Protein AF-A0A2N9GI55-F1 (afdb_monomer_lite)

Structure (mmCIF, N/CA/C/O backbone):
data_AF-A0A2N9GI55-F1
#
_entry.id   AF-A0A2N9GI55-F1
#
loop_
_atom_site.group_PDB
_atom_site.id
_atom_site.type_symbol
_atom_site.label_atom_id
_atom_site.label_alt_id
_atom_site.label_comp_id
_atom_site.label_asym_id
_atom_site.label_entity_id
_atom_site.label_seq_id
_atom_site.pdbx_PDB_ins_code
_atom_site.Cartn_x
_atom_site.Cartn_y
_atom_site.Cartn_z
_atom_site.occupancy
_atom_site.B_iso_or_equiv
_atom_site.auth_seq_id
_atom_site.auth_comp_id
_atom_site.auth_asym_id
_atom_site.auth_atom_id
_atom_site.pdbx_PDB_model_num
ATOM 1 N N . MET A 1 1 ? -55.995 -28.898 98.100 1.00 56.28 1 MET A N 1
ATOM 2 C CA . MET A 1 1 ? -55.751 -29.421 96.733 1.00 56.28 1 MET A CA 1
ATOM 3 C C . MET A 1 1 ? -55.946 -28.367 95.634 1.00 56.28 1 MET A C 1
ATOM 5 O O . MET A 1 1 ? -55.072 -28.268 94.787 1.00 56.28 1 MET A O 1
ATOM 9 N N . LYS A 1 2 ? -57.001 -27.528 95.666 1.00 60.97 2 LYS A N 1
ATOM 10 C CA . LYS A 1 2 ? -57.269 -26.485 94.641 1.00 60.97 2 LYS A CA 1
ATOM 11 C C . LYS A 1 2 ? -56.171 -25.412 94.471 1.00 60.97 2 LYS A C 1
ATOM 13 O O . LYS A 1 2 ? -55.741 -25.177 93.353 1.00 60.97 2 LYS A O 1
ATOM 18 N N . ILE A 1 3 ? -55.635 -24.863 95.565 1.00 59.53 3 ILE A N 1
ATOM 19 C CA . ILE A 1 3 ? -54.612 -23.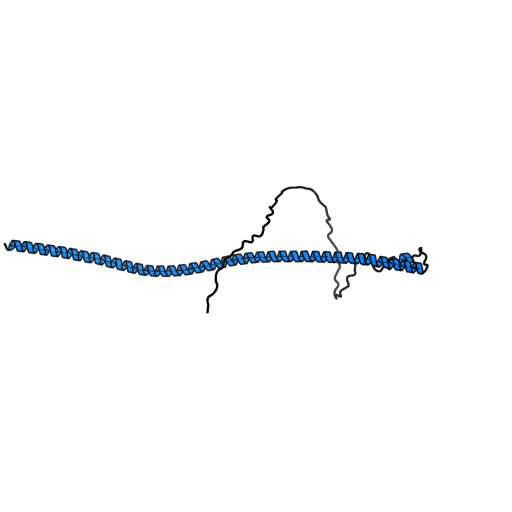787 95.545 1.00 59.53 3 ILE A CA 1
ATOM 20 C C . ILE A 1 3 ? -53.309 -24.204 94.820 1.00 59.53 3 ILE A C 1
ATOM 22 O O . ILE A 1 3 ? -52.613 -23.383 94.232 1.00 59.53 3 ILE A O 1
ATOM 26 N N . TRP A 1 4 ? -52.968 -25.498 94.838 1.00 61.12 4 TRP A N 1
ATOM 27 C CA . TRP A 1 4 ? -51.750 -26.029 94.205 1.00 61.12 4 TRP A CA 1
ATOM 28 C C . TRP A 1 4 ? -51.907 -26.214 92.685 1.00 61.12 4 TRP A C 1
ATOM 30 O O . TRP A 1 4 ? -50.948 -26.068 91.932 1.00 61.12 4 TRP A O 1
ATOM 40 N N . GLN A 1 5 ? -53.127 -26.513 92.230 1.00 68.94 5 GLN A N 1
ATOM 41 C CA . GLN A 1 5 ? -53.489 -26.577 90.810 1.00 68.94 5 GLN A CA 1
ATOM 42 C C . GLN A 1 5 ? -53.521 -25.180 90.174 1.00 68.94 5 GLN A C 1
ATOM 44 O O . GLN A 1 5 ? -53.032 -25.002 89.063 1.00 68.94 5 GLN A O 1
ATOM 49 N N . GLU A 1 6 ? -54.020 -24.188 90.908 1.00 65.50 6 GLU A N 1
ATOM 50 C CA . GLU A 1 6 ? -54.108 -22.791 90.471 1.00 65.50 6 GLU A CA 1
ATOM 51 C C . GLU A 1 6 ? -52.717 -22.164 90.271 1.00 65.50 6 GLU A C 1
ATOM 53 O O . GLU A 1 6 ? -52.414 -21.695 89.176 1.00 65.50 6 GLU A O 1
ATOM 58 N N . LYS A 1 7 ? -51.802 -22.323 91.243 1.00 69.19 7 LYS A N 1
ATOM 59 C CA . LYS A 1 7 ? -50.394 -21.892 91.102 1.00 69.19 7 LYS A CA 1
ATOM 60 C C . LYS A 1 7 ? -49.670 -22.534 89.913 1.00 69.19 7 LYS A C 1
ATOM 62 O O . LYS A 1 7 ? -48.828 -21.903 89.280 1.00 69.19 7 LYS A O 1
ATOM 67 N N . ARG A 1 8 ? -49.977 -23.798 89.596 1.00 75.38 8 ARG A N 1
ATOM 68 C CA . ARG A 1 8 ? -49.395 -24.502 88.440 1.00 75.38 8 ARG A CA 1
ATOM 69 C C . ARG A 1 8 ? -49.963 -23.989 87.110 1.00 75.38 8 ARG A C 1
ATOM 71 O O . ARG A 1 8 ? -49.228 -23.928 86.128 1.00 75.38 8 ARG A O 1
ATOM 78 N N . SER A 1 9 ? -51.241 -23.613 87.088 1.00 80.88 9 SER A N 1
ATOM 79 C CA . SER A 1 9 ? -51.905 -22.986 85.939 1.00 80.88 9 SER A CA 1
ATOM 80 C C . SER A 1 9 ? -51.353 -21.587 85.654 1.00 80.88 9 SER A C 1
ATOM 82 O O . SER A 1 9 ? -51.008 -21.289 84.513 1.00 80.88 9 SER A O 1
ATOM 84 N N . GLU A 1 10 ? -51.201 -20.746 86.680 1.00 86.19 10 GLU A N 1
ATOM 85 C CA . GLU A 1 10 ? -50.630 -19.397 86.547 1.00 86.19 10 GLU A CA 1
ATOM 86 C C . GLU A 1 10 ? -49.220 -19.431 85.948 1.00 86.19 10 GLU A C 1
ATOM 88 O O . GLU A 1 10 ? -48.939 -18.733 84.974 1.00 86.19 10 GLU A O 1
ATOM 93 N N . HIS A 1 11 ? -48.359 -20.316 86.454 1.00 88.12 11 HIS A N 1
ATOM 94 C CA . HIS A 1 11 ? -46.980 -20.428 85.978 1.00 88.12 11 HIS A CA 1
ATOM 95 C C . HIS A 1 11 ? -46.883 -20.882 84.510 1.00 88.12 11 HIS A C 1
ATOM 97 O O . HIS A 1 11 ? -46.036 -20.412 83.750 1.00 88.12 11 HIS A O 1
ATOM 103 N N . MET A 1 12 ? -47.782 -21.770 84.079 1.00 89.81 12 MET A N 1
ATOM 104 C CA . MET A 1 12 ? -47.871 -22.206 82.683 1.00 89.81 12 MET A CA 1
ATOM 105 C C . MET A 1 12 ? -48.311 -21.062 81.760 1.00 89.81 12 MET A C 1
ATOM 107 O O . MET A 1 12 ? -47.744 -20.891 80.683 1.00 89.81 12 MET A O 1
ATOM 111 N N . VAL A 1 13 ? -49.277 -20.247 82.195 1.00 90.88 13 VAL A N 1
ATOM 112 C CA . VAL A 1 13 ? -49.728 -19.064 81.448 1.00 90.88 13 VAL A CA 1
ATOM 113 C C . VAL A 1 13 ? -48.613 -18.021 81.334 1.00 90.88 13 VAL A C 1
ATOM 115 O O . VAL A 1 13 ? -48.434 -17.426 80.272 1.00 90.88 13 VAL A O 1
ATOM 118 N N . GLU A 1 14 ? -47.834 -17.798 82.393 1.00 93.12 14 GLU A N 1
ATOM 119 C CA . GLU A 1 14 ? -46.683 -16.887 82.362 1.00 93.12 14 GLU A CA 1
ATOM 120 C C . GLU A 1 14 ? -45.574 -17.345 81.409 1.00 93.12 14 GLU A C 1
ATOM 122 O O . GLU A 1 14 ? -44.995 -16.511 80.707 1.00 93.12 14 GLU A O 1
ATOM 127 N N . ASN A 1 15 ? -45.285 -18.649 81.354 1.00 92.81 15 ASN A N 1
ATOM 128 C CA . ASN A 1 15 ? -44.332 -19.197 80.387 1.00 92.81 15 ASN A CA 1
ATOM 129 C C . ASN A 1 15 ? -44.836 -19.014 78.955 1.00 92.81 15 ASN A C 1
ATOM 131 O O . ASN A 1 15 ? -44.100 -18.495 78.122 1.00 92.81 15 ASN A O 1
ATOM 135 N N . LEU A 1 16 ? -46.114 -19.311 78.694 1.00 94.88 16 LEU A N 1
ATOM 136 C CA . LEU A 1 16 ? -46.710 -19.111 77.371 1.00 94.88 16 LEU A CA 1
ATOM 137 C C . LEU A 1 16 ? -46.621 -17.646 76.916 1.00 94.88 16 LEU A C 1
ATOM 139 O O . LEU A 1 16 ? -46.316 -17.363 75.760 1.00 94.88 16 LEU A O 1
ATOM 143 N N . LYS A 1 17 ? -46.860 -16.700 77.836 1.00 95.88 17 LYS A N 1
ATOM 144 C CA . LYS A 1 17 ? -46.708 -15.262 77.569 1.00 95.88 17 LYS A CA 1
ATOM 145 C C . LYS A 1 17 ? -45.263 -14.907 77.220 1.00 95.88 17 LYS A C 1
ATOM 147 O O . LYS A 1 17 ? -45.045 -14.190 76.246 1.00 95.88 17 LYS A O 1
ATOM 152 N N . ARG A 1 18 ? -44.284 -15.399 77.989 1.00 95.88 18 ARG A N 1
ATOM 153 C CA . ARG A 1 18 ? -42.855 -15.165 77.717 1.00 95.88 18 ARG A CA 1
ATOM 154 C C . ARG A 1 18 ? -42.434 -15.726 76.363 1.00 95.88 18 ARG A C 1
ATOM 156 O O . ARG A 1 18 ? -41.832 -14.996 75.580 1.00 95.88 18 ARG A O 1
ATOM 163 N N . ASP A 1 19 ? -42.810 -16.963 76.064 1.00 96.44 19 ASP A N 1
ATOM 164 C CA . ASP A 1 19 ? -42.485 -17.608 74.792 1.00 96.44 19 ASP A CA 1
ATOM 165 C C . ASP A 1 19 ? -43.138 -16.870 73.621 1.00 96.44 19 ASP A C 1
ATOM 167 O O . ASP A 1 19 ? -42.480 -16.580 72.623 1.00 96.44 19 ASP A O 1
ATOM 171 N N . SER A 1 20 ? -44.401 -16.459 73.770 1.00 96.00 20 SER A N 1
ATOM 172 C CA . SER A 1 20 ? -45.087 -15.651 72.761 1.00 96.00 20 SER A CA 1
ATOM 173 C C . SER A 1 20 ? -44.380 -14.316 72.514 1.00 96.00 20 SER A C 1
ATOM 175 O O . SER A 1 20 ? -44.267 -13.902 71.361 1.00 96.00 20 SER A O 1
ATOM 177 N N . ILE A 1 21 ? -43.887 -13.640 73.559 1.00 97.31 21 ILE A N 1
ATOM 178 C CA . ILE A 1 21 ? -43.126 -12.389 73.414 1.00 97.31 21 ILE A CA 1
ATOM 179 C C . ILE A 1 21 ? -41.819 -12.641 72.653 1.00 97.31 21 ILE A C 1
ATOM 181 O O . ILE A 1 21 ? -41.502 -11.890 71.731 1.00 97.31 21 ILE A O 1
ATOM 185 N N . LEU A 1 22 ? -41.081 -13.700 72.999 1.00 96.88 22 LEU A N 1
ATOM 186 C CA . LEU A 1 22 ? -39.821 -14.050 72.334 1.00 96.88 22 LEU A CA 1
ATOM 187 C C . LEU A 1 22 ? -40.029 -14.393 70.855 1.00 96.88 22 LEU A C 1
ATOM 189 O O . LEU A 1 22 ? -39.265 -13.930 70.007 1.00 96.88 22 LEU A O 1
ATOM 193 N N . VAL A 1 23 ? -41.083 -15.147 70.529 1.00 98.12 23 VAL A N 1
ATOM 194 C CA . VAL A 1 23 ? -41.445 -15.470 69.141 1.00 98.12 23 VAL A CA 1
ATOM 195 C C . VAL A 1 23 ? -41.763 -14.197 68.359 1.00 98.12 23 VAL A C 1
ATOM 197 O O . VAL A 1 23 ? -41.211 -13.989 67.280 1.00 98.12 23 VAL A O 1
ATOM 200 N N . VAL A 1 24 ? -42.590 -13.306 68.914 1.00 97.88 24 VAL A N 1
ATOM 201 C CA . VAL A 1 24 ? -42.946 -12.035 68.264 1.00 97.88 24 VAL A CA 1
ATOM 202 C C . VAL A 1 24 ? -41.708 -11.159 68.042 1.00 97.88 24 VAL A C 1
ATOM 204 O O . VAL A 1 24 ? -41.508 -10.651 66.940 1.00 97.88 24 VAL A O 1
ATOM 207 N N . GLN A 1 25 ? -40.825 -11.031 69.038 1.00 97.75 25 GLN A N 1
ATOM 208 C CA . GLN A 1 25 ? -39.556 -10.306 68.889 1.00 97.75 25 GLN A CA 1
ATOM 209 C C . GLN A 1 25 ? -38.663 -10.914 67.801 1.00 97.75 25 GLN A C 1
ATOM 211 O O . GLN A 1 25 ? -38.074 -10.181 67.003 1.00 97.75 25 GLN A O 1
ATOM 216 N N . GLY A 1 26 ? -38.581 -12.246 67.744 1.00 97.94 26 GLY A N 1
ATOM 217 C CA . GLY A 1 26 ? -37.857 -12.969 66.701 1.00 97.94 26 GLY A CA 1
ATOM 218 C C . GLY A 1 26 ? -38.393 -12.660 65.303 1.00 97.94 26 GLY A C 1
ATOM 219 O O . GLY A 1 26 ? -37.607 -12.353 64.406 1.00 97.94 26 GLY A O 1
ATOM 220 N N . ILE A 1 27 ? -39.719 -12.655 65.137 1.00 97.94 27 ILE A N 1
ATOM 221 C CA . ILE A 1 27 ? -40.390 -12.323 63.872 1.00 97.94 27 ILE A CA 1
ATOM 222 C C . ILE A 1 27 ? -40.082 -10.883 63.454 1.00 97.94 27 ILE A C 1
ATOM 224 O O . ILE A 1 27 ? -39.660 -10.666 62.321 1.00 97.94 27 ILE A O 1
ATOM 228 N N . PHE A 1 28 ? -40.214 -9.901 64.353 1.00 98.19 28 PHE A N 1
ATOM 229 C CA . PHE A 1 28 ? -39.900 -8.503 64.029 1.00 98.19 28 PHE A CA 1
ATOM 230 C C . PHE A 1 28 ? -38.431 -8.310 63.645 1.00 98.19 28 PHE A C 1
ATOM 232 O O . PHE A 1 28 ? -38.130 -7.602 62.683 1.00 98.19 28 PHE A O 1
ATOM 239 N N . LYS A 1 29 ? -37.511 -8.973 64.354 1.00 98.19 29 LYS A N 1
ATOM 240 C CA . LYS A 1 29 ? -36.080 -8.936 64.034 1.00 98.19 29 LYS A CA 1
ATOM 241 C C . LYS A 1 29 ? -35.770 -9.585 62.683 1.00 98.19 29 LYS A C 1
ATOM 243 O O . LYS A 1 29 ? -34.898 -9.107 61.964 1.00 98.19 29 LYS A O 1
ATOM 248 N N . ALA A 1 30 ? -36.441 -10.681 62.337 1.00 98.31 30 ALA A N 1
ATOM 249 C CA . ALA A 1 30 ? -36.293 -11.309 61.027 1.00 98.31 30 ALA A CA 1
ATOM 250 C C . ALA A 1 30 ? -36.885 -10.427 59.916 1.00 98.31 30 ALA A C 1
ATOM 252 O O . ALA A 1 30 ? -36.244 -10.237 58.885 1.00 98.31 30 ALA A O 1
ATOM 253 N N . GLY A 1 31 ? -38.055 -9.831 60.156 1.00 98.44 31 GLY A N 1
ATOM 254 C CA . GLY A 1 31 ? -38.728 -8.935 59.218 1.00 98.44 31 GLY A CA 1
ATOM 255 C C . GLY A 1 31 ? -37.921 -7.676 58.904 1.00 98.44 31 GLY A C 1
ATOM 256 O O . GLY A 1 31 ? -37.786 -7.319 57.738 1.00 98.44 31 GLY A O 1
ATOM 257 N N . SER A 1 32 ? -37.307 -7.038 59.906 1.00 97.94 32 SER A N 1
ATOM 258 C CA . SER A 1 32 ? -36.456 -5.863 59.666 1.00 97.94 32 SER A CA 1
ATOM 259 C C . SER A 1 32 ? -35.211 -6.198 58.842 1.00 97.94 32 SER A C 1
ATOM 261 O O . SER A 1 32 ? -34.837 -5.437 57.953 1.00 97.94 32 SER A O 1
ATOM 263 N N . ARG A 1 33 ? -34.598 -7.366 59.081 1.00 98.44 33 ARG A N 1
ATOM 264 C CA . ARG A 1 33 ? -33.487 -7.864 58.256 1.00 98.44 33 ARG A CA 1
ATOM 265 C C . ARG A 1 33 ? -33.927 -8.139 56.820 1.00 98.44 33 ARG A C 1
ATOM 267 O O . ARG A 1 33 ? -33.186 -7.792 55.909 1.00 98.44 33 ARG A O 1
ATOM 274 N N . LEU A 1 34 ? -35.107 -8.731 56.626 1.00 98.62 34 LEU A N 1
ATOM 275 C CA . LEU A 1 34 ? -35.659 -9.005 55.298 1.00 98.62 34 LEU A CA 1
ATOM 276 C C . LEU A 1 34 ? -35.878 -7.708 54.505 1.00 98.62 34 LEU A C 1
ATOM 278 O O . LEU A 1 34 ? -35.438 -7.615 53.360 1.00 98.62 34 LEU A O 1
ATOM 282 N N . LEU A 1 35 ? -36.471 -6.690 55.133 1.00 98.38 35 LEU A N 1
ATOM 283 C CA . LEU A 1 35 ? -36.707 -5.393 54.497 1.00 98.38 35 LEU A CA 1
ATOM 284 C C . LEU A 1 35 ? -35.396 -4.715 54.066 1.00 98.38 35 LEU A C 1
ATOM 286 O O . LEU A 1 35 ? -35.306 -4.160 52.973 1.00 98.38 35 LEU A O 1
ATOM 290 N N . GLU A 1 36 ? -34.351 -4.797 54.893 1.00 98.44 36 GLU A N 1
ATOM 291 C CA . GLU A 1 36 ? -33.042 -4.248 54.529 1.00 98.44 36 GLU A CA 1
ATOM 292 C C . GLU A 1 36 ? -32.398 -5.024 53.371 1.00 98.44 36 GLU A C 1
ATOM 294 O O . GLU A 1 36 ? -31.834 -4.418 52.460 1.00 98.44 36 GLU A O 1
ATOM 299 N N . THR A 1 37 ? -32.523 -6.357 53.344 1.00 98.44 37 THR A N 1
ATOM 300 C CA . THR A 1 37 ? -32.034 -7.151 52.204 1.00 98.44 37 THR A CA 1
ATOM 301 C C . THR A 1 37 ? -32.787 -6.847 50.913 1.00 98.44 37 THR A C 1
ATOM 303 O O . THR A 1 37 ? -32.164 -6.785 49.856 1.00 98.44 37 THR A O 1
ATOM 306 N N . GLU A 1 38 ? -34.094 -6.594 50.985 1.00 98.38 38 GLU A N 1
ATOM 307 C CA . GLU A 1 38 ? -34.902 -6.176 49.837 1.00 98.38 38 GLU A CA 1
ATOM 308 C C . GLU A 1 38 ? -34.457 -4.802 49.317 1.00 98.38 38 GLU A C 1
ATOM 310 O O . GLU A 1 38 ? -34.255 -4.620 48.114 1.00 98.38 38 GLU A O 1
ATOM 315 N N . ARG A 1 39 ? -34.211 -3.846 50.222 1.00 98.56 39 ARG A N 1
ATOM 316 C CA . ARG A 1 39 ? -33.682 -2.521 49.868 1.00 98.56 39 ARG A CA 1
ATOM 317 C C . ARG A 1 39 ? -32.337 -2.625 49.144 1.00 98.56 39 ARG A C 1
ATOM 319 O O . ARG A 1 39 ? -32.145 -1.978 48.114 1.00 98.56 39 ARG A O 1
ATOM 326 N N . LEU A 1 40 ? -31.416 -3.437 49.668 1.00 98.62 40 LEU A N 1
ATOM 327 C CA . LEU A 1 40 ? -30.102 -3.666 49.061 1.00 98.62 40 LEU A CA 1
ATOM 328 C C . LEU A 1 40 ? -30.208 -4.378 47.706 1.00 98.62 40 LEU A C 1
ATOM 330 O O . LEU A 1 40 ? -29.496 -4.007 46.774 1.00 98.62 40 LEU A O 1
ATOM 334 N N . LEU A 1 41 ? -31.115 -5.350 47.568 1.00 98.62 41 LEU A N 1
ATOM 335 C CA . LEU A 1 41 ? -31.360 -6.042 46.301 1.00 98.62 41 LEU A CA 1
ATOM 336 C C . LEU A 1 41 ? -31.850 -5.069 45.224 1.00 98.62 41 LEU A C 1
ATOM 338 O O . LEU A 1 41 ? -31.299 -5.043 44.126 1.00 98.62 41 LEU A O 1
ATOM 342 N N . ASN A 1 42 ? -32.822 -4.218 45.556 1.00 98.50 42 ASN A N 1
ATOM 343 C CA . ASN A 1 42 ? -33.323 -3.194 44.639 1.00 98.50 42 ASN A CA 1
ATOM 344 C C . ASN A 1 42 ? -32.224 -2.207 44.227 1.00 98.50 42 ASN A C 1
ATOM 346 O O . ASN A 1 42 ? -32.110 -1.857 43.053 1.00 98.50 42 ASN A O 1
ATOM 350 N N . GLN A 1 43 ? -31.366 -1.801 45.167 1.00 98.62 43 GLN A N 1
ATOM 351 C CA . GLN A 1 43 ? -30.206 -0.964 44.857 1.00 98.62 43 GLN A CA 1
ATOM 352 C C . GLN A 1 43 ? -29.223 -1.677 43.911 1.00 98.62 43 GLN A C 1
ATOM 354 O O . GLN A 1 43 ? -28.729 -1.065 42.966 1.00 98.62 43 GLN A O 1
ATOM 359 N N . SER A 1 44 ? -28.974 -2.971 44.127 1.00 98.50 44 SER A N 1
ATOM 360 C CA . SER A 1 44 ? -28.104 -3.777 43.265 1.00 98.50 44 SER A CA 1
ATOM 361 C C . SER A 1 44 ? -28.672 -3.965 41.858 1.00 98.50 44 SER A C 1
ATOM 363 O O . SER A 1 44 ? -27.892 -4.021 40.911 1.00 98.50 44 SER A O 1
ATOM 365 N N . LEU A 1 45 ? -29.995 -4.067 41.701 1.00 98.56 45 LEU A N 1
ATOM 366 C CA . LEU A 1 45 ? -30.639 -4.160 40.387 1.00 98.56 45 LEU A CA 1
ATOM 367 C C . LEU A 1 45 ? -30.423 -2.879 39.575 1.00 98.56 45 LEU A C 1
ATOM 369 O O . LEU A 1 45 ? -29.993 -2.948 38.426 1.00 98.56 45 LEU A O 1
ATOM 373 N N . ILE A 1 46 ? -30.623 -1.717 40.204 1.00 98.31 46 ILE A N 1
ATOM 374 C CA . ILE A 1 46 ? -30.380 -0.410 39.574 1.00 98.31 46 ILE A CA 1
ATOM 375 C C . ILE A 1 46 ? -28.912 -0.273 39.153 1.00 98.31 46 ILE A C 1
ATOM 377 O O . ILE A 1 46 ? -28.614 0.212 38.061 1.00 98.31 46 ILE A O 1
ATOM 381 N N . GLU A 1 47 ? -27.982 -0.696 40.009 1.00 98.50 47 GLU A N 1
ATOM 382 C CA . GLU A 1 47 ? -26.556 -0.633 39.689 1.00 98.50 47 GLU A CA 1
ATOM 383 C C . GLU A 1 47 ? -26.178 -1.601 38.556 1.00 98.50 47 GLU A C 1
ATOM 385 O O . GLU A 1 47 ? -25.374 -1.253 37.695 1.00 98.50 47 GLU A O 1
ATOM 390 N N . ASN A 1 48 ? -26.802 -2.781 38.486 1.00 98.56 48 ASN A N 1
ATOM 391 C CA . ASN A 1 48 ? -26.603 -3.725 37.385 1.00 98.56 48 ASN A CA 1
ATOM 392 C C . ASN A 1 48 ? -27.054 -3.134 36.039 1.00 98.56 48 ASN A C 1
ATOM 394 O O . ASN A 1 48 ? -26.316 -3.204 35.056 1.00 98.56 48 ASN A O 1
ATOM 398 N N . ASP A 1 49 ? -28.214 -2.471 36.006 1.00 98.50 49 ASP A N 1
ATOM 399 C CA . ASP A 1 49 ? -28.691 -1.793 34.799 1.00 98.50 49 ASP A CA 1
ATOM 400 C C . ASP A 1 49 ? -27.699 -0.718 34.325 1.00 98.50 49 ASP A C 1
ATOM 402 O O . ASP A 1 49 ? -27.372 -0.656 33.137 1.00 98.50 49 ASP A O 1
ATOM 406 N N . ARG A 1 50 ? -27.143 0.070 35.257 1.00 98.56 50 ARG A N 1
ATOM 407 C CA . ARG A 1 50 ? -26.099 1.065 34.955 1.00 98.56 50 ARG A CA 1
ATOM 408 C C . ARG A 1 50 ? -24.820 0.428 34.423 1.00 98.56 50 ARG A C 1
ATOM 410 O O . ARG A 1 50 ? -24.242 0.937 33.463 1.00 98.56 50 ARG A O 1
ATOM 417 N N . LEU A 1 51 ? -24.376 -0.675 35.024 1.00 98.69 51 LEU A N 1
ATOM 418 C CA . LEU A 1 51 ? -23.192 -1.408 34.573 1.00 98.69 51 LEU A CA 1
ATOM 419 C C . LEU A 1 51 ? -23.376 -1.946 33.155 1.00 98.69 51 LEU A C 1
ATOM 421 O O . LEU A 1 51 ? -22.468 -1.815 32.339 1.00 98.69 51 LEU A O 1
ATOM 425 N N . ARG A 1 52 ? -24.561 -2.468 32.828 1.00 98.62 52 ARG A N 1
ATOM 426 C CA . ARG A 1 52 ? -24.885 -2.938 31.476 1.00 98.62 52 ARG A CA 1
ATOM 427 C C . ARG A 1 52 ? -24.828 -1.812 30.442 1.00 98.62 52 ARG A C 1
ATOM 429 O O . ARG A 1 52 ? -24.369 -2.023 29.319 1.00 98.62 52 ARG A O 1
ATOM 436 N N . ASP A 1 53 ? -25.279 -0.612 30.792 1.00 98.62 53 ASP A N 1
ATOM 437 C CA . ASP A 1 53 ? -25.202 0.540 29.886 1.00 98.62 53 ASP A CA 1
ATOM 438 C C . ASP A 1 53 ? -23.762 1.050 29.727 1.00 98.62 53 ASP A C 1
ATOM 440 O O . ASP A 1 53 ? -23.335 1.382 28.614 1.00 98.62 53 ASP A O 1
ATOM 444 N N . LEU A 1 54 ? -22.975 1.037 30.808 1.00 98.69 54 LEU A N 1
ATOM 445 C CA . LEU A 1 54 ? -21.541 1.327 30.759 1.00 98.69 54 LEU A CA 1
ATOM 446 C C . LEU A 1 54 ? -20.778 0.310 29.906 1.00 98.69 54 LEU A C 1
ATOM 448 O O . LEU A 1 54 ? -19.930 0.712 29.114 1.00 98.69 54 LEU A O 1
ATOM 452 N N . GLU A 1 55 ? -21.096 -0.978 30.015 1.00 98.69 55 GLU A N 1
ATOM 453 C CA . GLU A 1 55 ? -20.498 -2.046 29.211 1.00 98.69 55 GLU A CA 1
ATOM 454 C C . GLU A 1 55 ? -20.757 -1.828 27.714 1.00 98.69 55 GLU A C 1
ATOM 456 O O . GLU A 1 55 ? -19.820 -1.832 26.910 1.00 98.69 55 GLU A O 1
ATOM 461 N N . LYS A 1 56 ? -22.008 -1.542 27.329 1.00 98.75 56 LYS A N 1
ATOM 462 C CA . LYS A 1 56 ? -22.361 -1.210 25.936 1.00 98.75 56 LYS A CA 1
ATOM 463 C C . LYS A 1 56 ? -21.594 0.017 25.437 1.00 98.75 56 LYS A C 1
ATOM 465 O O . LYS A 1 56 ? -21.040 0.007 24.335 1.00 98.75 56 LYS A O 1
ATOM 470 N N . SER A 1 57 ? -21.526 1.070 26.251 1.00 98.50 57 SER A N 1
ATOM 471 C CA . SER A 1 57 ? -20.777 2.289 25.926 1.00 98.50 57 SER A CA 1
ATOM 472 C C . SER A 1 57 ? -19.275 2.014 25.768 1.00 98.50 57 SER A C 1
ATOM 474 O O . SER A 1 57 ? -18.656 2.447 24.796 1.00 98.50 57 SER A O 1
ATOM 476 N N . ALA A 1 58 ? -18.678 1.225 26.661 1.00 98.69 58 ALA A N 1
ATOM 477 C CA . ALA A 1 58 ? -17.277 0.832 26.571 1.00 98.69 58 ALA A CA 1
ATOM 478 C C . ALA A 1 58 ? -16.999 0.001 25.309 1.00 98.69 58 ALA A C 1
ATOM 480 O O . ALA A 1 58 ? -16.037 0.285 24.596 1.00 98.69 58 ALA A O 1
ATOM 481 N N . SER A 1 59 ? -17.871 -0.958 24.986 1.00 98.69 59 SER A N 1
ATOM 482 C CA . SER A 1 59 ? -17.744 -1.807 23.797 1.00 98.69 59 SER A CA 1
ATOM 483 C C . SER A 1 59 ? -17.745 -0.986 22.500 1.00 98.69 59 SER A C 1
ATOM 485 O O . SER A 1 59 ? -16.830 -1.104 21.681 1.00 98.69 59 SER A O 1
ATOM 487 N N . THR A 1 60 ? -18.693 -0.051 22.352 1.00 98.62 60 THR A N 1
ATOM 488 C CA . THR A 1 60 ? -18.736 0.843 21.177 1.00 98.62 60 THR A CA 1
ATOM 489 C C . THR A 1 60 ? -17.494 1.732 21.074 1.00 98.62 60 THR A C 1
ATOM 491 O O . THR A 1 60 ? -16.939 1.903 19.985 1.00 98.62 60 THR A O 1
ATOM 494 N N . ARG A 1 61 ? -16.993 2.255 22.202 1.00 98.50 61 ARG A N 1
ATOM 495 C CA . ARG A 1 61 ? -15.755 3.048 22.236 1.00 98.50 61 ARG A CA 1
ATOM 496 C C . ARG A 1 61 ? -14.533 2.229 21.832 1.00 98.50 61 ARG A C 1
ATOM 498 O O . ARG A 1 61 ? -13.738 2.728 21.042 1.00 98.50 61 ARG A O 1
ATOM 505 N N . ILE A 1 62 ? -14.397 0.996 22.324 1.00 98.62 62 ILE A N 1
ATOM 506 C CA . ILE A 1 62 ? -13.296 0.087 21.965 1.00 98.62 62 ILE A CA 1
ATOM 507 C C . ILE A 1 62 ? -13.324 -0.226 20.466 1.00 98.62 62 ILE A C 1
ATOM 509 O O . ILE A 1 62 ? -12.289 -0.196 19.800 1.00 98.62 62 ILE A O 1
ATOM 513 N N . GLN A 1 63 ? -14.504 -0.484 19.901 1.00 98.56 63 GLN A N 1
ATOM 514 C CA . GLN A 1 63 ? -14.628 -0.725 18.466 1.00 98.56 63 GLN A CA 1
ATOM 515 C C . GLN A 1 63 ? -14.228 0.511 17.646 1.00 98.56 63 GLN A C 1
ATOM 517 O O . GLN A 1 63 ? -13.505 0.387 16.655 1.00 98.56 63 GLN A O 1
ATOM 522 N N . ALA A 1 64 ? -14.647 1.706 18.074 1.00 98.38 64 ALA A N 1
ATOM 523 C CA . ALA A 1 64 ? -14.319 2.957 17.397 1.00 98.38 64 ALA A CA 1
ATOM 524 C C . ALA A 1 64 ? -12.826 3.314 17.488 1.00 98.38 64 ALA A C 1
ATOM 526 O O . ALA A 1 64 ? -12.264 3.872 16.547 1.00 98.38 64 ALA A O 1
ATOM 527 N N . THR A 1 65 ? -12.157 3.016 18.604 1.00 98.38 65 THR A N 1
ATOM 528 C CA . THR A 1 65 ? -10.707 3.226 18.720 1.00 98.38 65 THR A CA 1
ATOM 529 C C . THR A 1 65 ? -9.934 2.202 17.901 1.00 98.38 65 THR A C 1
ATOM 531 O O . THR A 1 65 ? -8.989 2.584 17.214 1.00 98.38 65 THR A O 1
ATOM 534 N N . LYS A 1 66 ? -10.367 0.935 17.888 1.00 98.44 66 LYS A N 1
ATOM 535 C CA . LYS A 1 66 ? -9.760 -0.119 17.063 1.00 98.44 66 LYS A CA 1
ATOM 536 C C . LYS A 1 66 ? -9.831 0.212 15.572 1.00 98.44 66 LYS A C 1
ATOM 538 O O . LYS A 1 66 ? -8.834 0.068 14.869 1.00 98.44 66 LYS A O 1
ATOM 543 N N . SER A 1 67 ? -10.979 0.688 15.084 1.00 97.94 67 SER A N 1
ATOM 544 C CA . SER A 1 67 ? -11.116 1.089 13.678 1.00 97.94 67 SER A CA 1
ATOM 545 C C . SER A 1 67 ? -10.256 2.309 13.336 1.00 97.94 67 SER A C 1
ATOM 547 O O . SER A 1 67 ? -9.595 2.314 12.299 1.00 97.94 67 SER A O 1
ATOM 549 N N . LYS A 1 68 ? -10.190 3.310 14.224 1.00 98.38 68 LYS A N 1
ATOM 550 C CA . LYS A 1 68 ? -9.310 4.478 14.057 1.00 98.38 68 LYS A CA 1
ATOM 551 C C . LYS A 1 68 ? -7.832 4.100 14.032 1.00 98.38 68 LYS A C 1
ATOM 553 O O . LYS A 1 68 ? -7.118 4.599 13.171 1.00 98.38 68 LYS A O 1
ATOM 558 N N . HIS A 1 69 ? -7.389 3.217 14.929 1.00 98.19 69 HIS A N 1
ATOM 559 C CA . HIS A 1 69 ? -6.010 2.726 14.953 1.00 98.19 69 HIS A CA 1
ATOM 560 C C . HIS A 1 69 ? -5.655 2.043 13.634 1.00 98.19 69 HIS A C 1
ATOM 562 O O . HIS A 1 69 ? -4.711 2.454 12.971 1.00 98.19 69 HIS A O 1
ATOM 568 N N . LYS A 1 70 ? -6.480 1.079 13.200 1.00 98.50 70 LYS A N 1
ATOM 569 C CA . LYS A 1 70 ? -6.276 0.377 11.927 1.00 98.50 70 LYS A CA 1
ATOM 570 C C . LYS A 1 70 ? -6.260 1.340 10.734 1.00 98.50 70 LYS A C 1
ATOM 572 O O . LYS A 1 70 ? -5.469 1.179 9.816 1.00 98.50 70 LYS A O 1
ATOM 577 N N . SER A 1 71 ? -7.112 2.367 10.743 1.00 98.25 71 SER A N 1
ATOM 578 C CA . SER A 1 71 ? -7.105 3.392 9.694 1.00 98.25 71 SER A CA 1
ATOM 579 C C . SER A 1 71 ? -5.848 4.267 9.711 1.00 98.25 71 SER A C 1
ATOM 581 O O . SER A 1 71 ? -5.423 4.702 8.643 1.00 98.25 71 SER A O 1
ATOM 583 N N . ALA A 1 72 ? -5.299 4.585 10.884 1.00 98.31 72 ALA A N 1
ATOM 584 C CA . ALA A 1 72 ? -4.083 5.384 11.004 1.00 98.31 72 ALA A CA 1
ATOM 585 C C . ALA A 1 72 ? -2.847 4.591 10.555 1.00 98.31 72 ALA A C 1
ATOM 587 O O . ALA A 1 72 ? -2.022 5.1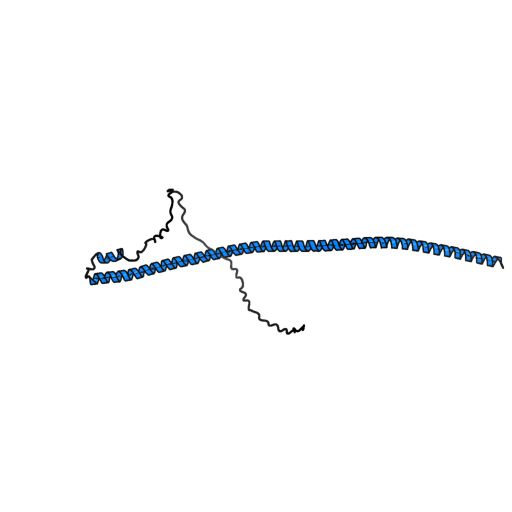28 9.824 1.00 98.31 72 ALA A O 1
ATOM 588 N N . GLU A 1 73 ? -2.781 3.315 10.931 1.00 98.50 73 GLU A N 1
ATOM 589 C CA . GLU A 1 73 ? -1.750 2.357 10.519 1.00 98.50 73 GLU A CA 1
ATOM 590 C C . GLU A 1 73 ? -1.715 2.198 8.993 1.00 98.50 73 GLU A C 1
ATOM 592 O O . GLU A 1 73 ? -0.708 2.516 8.366 1.00 98.50 73 GLU A O 1
ATOM 597 N N . LEU A 1 74 ? -2.863 1.903 8.368 1.00 98.50 74 LEU A N 1
ATOM 598 C CA . LEU A 1 74 ? -2.967 1.828 6.904 1.00 98.50 74 LEU A CA 1
ATOM 599 C C . LEU A 1 74 ? -2.578 3.143 6.212 1.00 98.50 74 LEU A C 1
ATOM 601 O O . LEU A 1 74 ? -2.006 3.136 5.127 1.00 98.50 74 LEU A O 1
ATOM 605 N N . ARG A 1 75 ? -2.888 4.297 6.815 1.00 98.62 75 ARG A N 1
ATOM 606 C CA . ARG A 1 75 ? -2.492 5.595 6.250 1.00 98.62 75 ARG A CA 1
ATOM 607 C C . ARG A 1 75 ? -0.974 5.789 6.288 1.00 98.62 75 ARG A C 1
ATOM 609 O O . ARG A 1 75 ? -0.439 6.382 5.352 1.00 98.62 75 ARG A O 1
ATOM 616 N N . ALA A 1 76 ? -0.306 5.326 7.342 1.00 98.50 76 ALA A N 1
ATOM 617 C CA . ALA A 1 76 ? 1.148 5.382 7.447 1.00 98.50 76 ALA A CA 1
ATOM 618 C C . ALA A 1 76 ? 1.805 4.487 6.384 1.00 98.50 76 ALA A C 1
ATOM 620 O O . ALA A 1 76 ? 2.618 4.986 5.608 1.00 98.50 76 ALA A O 1
ATOM 621 N N . GLU A 1 77 ? 1.355 3.234 6.257 1.00 98.56 77 GLU A N 1
ATOM 622 C CA . GLU A 1 77 ? 1.840 2.288 5.237 1.00 98.56 77 GLU A CA 1
ATOM 623 C C . GLU A 1 77 ? 1.644 2.822 3.809 1.00 98.56 77 GLU A C 1
ATOM 625 O O . GLU A 1 77 ? 2.556 2.773 2.986 1.00 98.56 77 GLU A O 1
ATOM 630 N N . ILE A 1 78 ? 0.478 3.408 3.506 1.00 98.56 78 ILE A N 1
ATOM 631 C CA . ILE A 1 78 ? 0.218 4.029 2.195 1.00 98.56 78 ILE A CA 1
ATOM 632 C C . ILE A 1 78 ? 1.192 5.181 1.923 1.00 98.56 78 ILE A C 1
ATOM 634 O O . ILE A 1 78 ? 1.623 5.368 0.784 1.00 98.56 78 ILE A O 1
ATOM 638 N N . SER A 1 79 ? 1.526 5.977 2.942 1.00 98.44 79 SER A N 1
ATOM 639 C CA . SER A 1 79 ? 2.473 7.081 2.784 1.00 98.44 79 SER A CA 1
ATOM 640 C C . SER A 1 79 ? 3.879 6.573 2.473 1.00 98.44 79 SER A C 1
ATOM 642 O O . SER A 1 79 ? 4.534 7.129 1.594 1.00 98.44 79 SER A O 1
ATOM 644 N N . GLU A 1 80 ? 4.319 5.517 3.155 1.00 98.62 80 GLU A N 1
ATOM 645 C CA . GLU A 1 80 ? 5.626 4.886 2.951 1.00 98.62 80 GLU A CA 1
ATOM 646 C C . GLU A 1 80 ? 5.727 4.217 1.572 1.00 98.62 80 GLU A C 1
ATOM 648 O O . GLU A 1 80 ? 6.657 4.476 0.803 1.00 98.62 80 GLU A O 1
ATOM 653 N N . LEU A 1 81 ? 4.704 3.454 1.179 1.00 98.62 81 LEU A N 1
ATOM 654 C CA . LEU A 1 81 ? 4.636 2.864 -0.159 1.00 98.62 81 LEU A CA 1
ATOM 655 C C . LEU A 1 81 ? 4.649 3.934 -1.251 1.00 98.62 81 LEU A C 1
ATOM 657 O O . LEU A 1 81 ? 5.314 3.774 -2.272 1.00 98.62 81 LEU A O 1
ATOM 661 N N . LYS A 1 82 ? 3.961 5.060 -1.043 1.00 98.69 82 LYS A N 1
ATOM 662 C CA . LYS A 1 82 ? 3.974 6.169 -2.002 1.00 98.69 82 LYS A CA 1
ATOM 663 C C . LYS A 1 82 ? 5.369 6.778 -2.159 1.00 98.69 82 LYS A C 1
ATOM 665 O O . LYS A 1 82 ? 5.736 7.151 -3.275 1.00 98.69 82 LYS A O 1
ATOM 670 N N . THR A 1 83 ? 6.146 6.888 -1.080 1.00 98.50 83 THR A N 1
ATOM 671 C CA . THR A 1 83 ? 7.530 7.374 -1.165 1.00 98.50 83 THR A CA 1
ATOM 672 C C . THR A 1 83 ? 8.430 6.403 -1.922 1.00 98.50 83 THR A C 1
ATOM 674 O O . THR A 1 83 ? 9.157 6.840 -2.815 1.00 98.50 83 THR A O 1
ATOM 677 N N . GLU A 1 84 ? 8.315 5.099 -1.664 1.00 98.56 84 GLU A N 1
ATOM 678 C CA . GLU A 1 84 ? 9.111 4.084 -2.366 1.00 98.56 84 GLU A CA 1
ATOM 679 C C . GLU A 1 84 ? 8.736 3.973 -3.850 1.00 98.56 84 GLU A C 1
ATOM 681 O O . GLU A 1 84 ? 9.618 3.907 -4.705 1.00 98.56 84 GLU A O 1
ATOM 686 N N . VAL A 1 85 ? 7.448 4.071 -4.196 1.00 98.75 85 VAL A N 1
ATOM 687 C CA . VAL A 1 85 ? 6.996 4.106 -5.599 1.00 98.75 85 VAL A CA 1
ATOM 688 C C . VAL A 1 85 ? 7.595 5.296 -6.351 1.00 98.75 85 VAL A C 1
ATOM 690 O O . VAL A 1 85 ? 8.048 5.143 -7.484 1.00 98.75 85 VAL A O 1
ATOM 693 N N . ASN A 1 86 ? 7.639 6.481 -5.737 1.00 98.56 86 ASN A N 1
ATOM 694 C CA . ASN A 1 86 ? 8.245 7.652 -6.374 1.00 98.56 86 ASN A CA 1
ATOM 695 C C . ASN A 1 86 ? 9.756 7.477 -6.580 1.00 98.56 86 ASN A C 1
ATOM 697 O O . ASN A 1 86 ? 10.276 7.854 -7.629 1.00 98.56 86 ASN A O 1
ATOM 701 N N . LYS A 1 87 ? 10.452 6.880 -5.607 1.00 98.62 87 LYS A N 1
ATOM 702 C CA . LYS A 1 87 ? 11.883 6.574 -5.708 1.00 98.62 87 LYS A CA 1
ATOM 703 C C . LYS A 1 87 ? 12.165 5.560 -6.817 1.00 98.62 87 LYS A C 1
ATOM 705 O O . LYS A 1 87 ? 13.047 5.794 -7.639 1.00 98.62 87 LYS A O 1
ATOM 710 N N . ALA A 1 88 ? 11.387 4.479 -6.882 1.00 98.62 88 ALA A N 1
ATOM 711 C CA . ALA A 1 88 ? 11.492 3.480 -7.940 1.00 98.62 88 ALA A CA 1
ATOM 712 C C . ALA A 1 88 ? 11.227 4.097 -9.320 1.00 98.62 88 ALA A C 1
ATOM 714 O O . ALA A 1 88 ? 11.993 3.870 -10.251 1.00 98.62 88 ALA A O 1
ATOM 715 N N . ARG A 1 89 ? 10.203 4.951 -9.441 1.00 98.62 89 ARG A N 1
ATOM 716 C CA . ARG A 1 89 ? 9.900 5.656 -10.693 1.00 98.62 89 ARG A CA 1
ATOM 717 C C . ARG A 1 89 ? 11.045 6.564 -11.148 1.00 98.62 89 ARG A C 1
ATOM 719 O O . ARG A 1 89 ? 11.354 6.585 -12.332 1.00 98.62 89 ARG A O 1
ATOM 726 N N . ALA A 1 90 ? 11.682 7.286 -10.227 1.00 98.62 90 ALA A N 1
ATOM 727 C CA . ALA A 1 90 ? 12.838 8.121 -10.551 1.00 98.62 90 ALA A CA 1
ATOM 728 C C . ALA A 1 90 ? 14.048 7.287 -11.006 1.00 98.62 90 ALA A C 1
ATOM 730 O O . ALA A 1 90 ? 14.742 7.673 -11.942 1.00 98.62 90 ALA A O 1
ATOM 731 N N . ALA A 1 91 ? 14.283 6.132 -10.374 1.00 98.50 91 ALA A N 1
ATOM 732 C CA . ALA A 1 91 ? 15.349 5.217 -10.775 1.00 98.50 91 ALA A CA 1
ATOM 733 C C . ALA A 1 91 ? 15.103 4.612 -12.166 1.00 98.50 91 ALA A C 1
ATOM 735 O O . ALA A 1 91 ? 16.035 4.535 -12.960 1.00 98.50 91 ALA A O 1
ATOM 736 N N . VAL A 1 92 ? 13.855 4.236 -12.473 1.00 98.62 92 VAL A N 1
ATOM 737 C CA . VAL A 1 92 ? 13.468 3.751 -13.807 1.00 98.62 92 VAL A CA 1
ATOM 738 C C . VAL A 1 92 ? 13.695 4.828 -14.860 1.00 98.62 92 VAL A C 1
ATOM 740 O O . VAL A 1 92 ? 14.359 4.544 -15.847 1.00 98.62 92 VAL A O 1
ATOM 743 N N . GLN A 1 93 ? 13.244 6.066 -14.624 1.00 98.62 93 GLN A N 1
ATOM 744 C CA . GLN A 1 93 ? 13.452 7.154 -15.586 1.00 98.62 93 GLN A CA 1
ATOM 745 C C . GLN A 1 93 ? 14.940 7.389 -15.862 1.00 98.62 93 GLN A C 1
ATOM 747 O O . GLN A 1 93 ? 15.349 7.493 -17.009 1.00 98.62 93 GLN A O 1
ATOM 752 N N . LYS A 1 94 ? 15.768 7.402 -14.812 1.00 98.56 94 LYS A N 1
ATOM 753 C CA . LYS A 1 94 ? 17.220 7.543 -14.956 1.00 98.56 94 LYS A CA 1
ATOM 754 C C . LYS A 1 94 ? 17.826 6.416 -15.798 1.00 98.56 94 LYS A C 1
ATOM 756 O O . LYS A 1 94 ? 18.676 6.683 -16.636 1.00 98.56 94 LYS A O 1
ATOM 761 N N . ALA A 1 95 ? 17.392 5.174 -15.581 1.00 98.50 95 ALA A N 1
ATOM 762 C CA . ALA A 1 95 ? 17.863 4.033 -16.359 1.00 98.50 95 ALA A CA 1
ATOM 763 C C . ALA A 1 95 ? 17.395 4.090 -17.825 1.00 98.50 95 ALA A C 1
ATOM 765 O O . ALA A 1 95 ? 18.152 3.717 -18.716 1.00 98.50 95 ALA A O 1
ATOM 766 N N . GLU A 1 96 ? 16.174 4.568 -18.083 1.00 98.56 96 GLU A N 1
ATOM 767 C CA . GLU A 1 96 ? 15.661 4.802 -19.440 1.00 98.56 96 GLU A CA 1
ATOM 768 C C . GLU A 1 96 ? 16.472 5.883 -20.163 1.00 98.56 96 GLU A C 1
ATOM 770 O O . GLU A 1 96 ? 16.886 5.667 -21.300 1.00 98.56 96 GLU A O 1
ATOM 775 N N . ASP A 1 97 ? 16.764 7.000 -19.494 1.00 98.50 97 ASP A N 1
ATOM 776 C CA . ASP A 1 97 ? 17.557 8.096 -20.058 1.00 98.50 97 ASP A CA 1
ATOM 777 C C . ASP A 1 97 ? 19.002 7.643 -20.358 1.00 98.50 97 ASP A C 1
ATOM 779 O O . ASP A 1 97 ? 19.552 7.946 -21.418 1.00 98.50 97 ASP A O 1
ATOM 783 N N . GLU A 1 98 ? 19.611 6.864 -19.457 1.00 98.44 98 GLU A N 1
ATOM 784 C CA . GLU A 1 98 ? 20.938 6.263 -19.660 1.00 98.44 98 GLU A CA 1
ATOM 785 C C . GLU A 1 98 ? 20.943 5.265 -20.827 1.00 98.44 98 GLU A C 1
ATOM 787 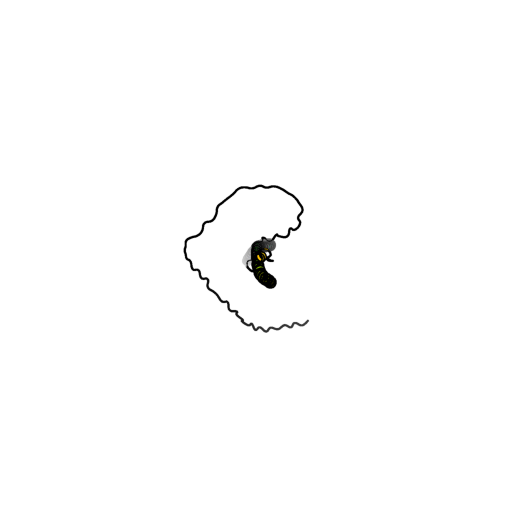O O . GLU A 1 98 ? 21.855 5.287 -21.657 1.00 98.44 98 GLU A O 1
ATOM 792 N N . ALA A 1 99 ? 19.917 4.415 -20.927 1.00 98.12 99 ALA A N 1
ATOM 793 C CA . ALA A 1 99 ? 19.777 3.475 -22.034 1.00 98.12 99 ALA A CA 1
ATOM 794 C C . ALA A 1 99 ? 19.597 4.207 -23.369 1.00 98.12 99 ALA A C 1
ATOM 796 O O . ALA A 1 99 ? 20.240 3.842 -24.353 1.00 98.12 99 ALA A O 1
ATOM 797 N N . GLN A 1 100 ? 18.774 5.258 -23.402 1.00 98.38 100 GLN A N 1
ATOM 798 C CA . GLN A 1 100 ? 18.577 6.072 -24.598 1.00 98.38 100 GLN A CA 1
ATOM 799 C C . GLN A 1 100 ? 19.889 6.731 -25.034 1.00 98.38 100 GLN A C 1
ATOM 801 O O . GLN A 1 100 ? 20.270 6.603 -26.193 1.00 98.38 100 GLN A O 1
ATOM 806 N N . SER A 1 101 ? 20.632 7.333 -24.100 1.00 98.12 101 SER A N 1
ATOM 807 C CA . SER A 1 101 ? 21.942 7.921 -24.396 1.00 98.12 101 SER A CA 1
ATOM 808 C C . SER A 1 101 ? 22.931 6.896 -24.955 1.00 98.12 101 SER A C 1
ATOM 810 O O . SER A 1 101 ? 23.707 7.228 -25.849 1.00 98.12 101 SER A O 1
ATOM 812 N N . TYR A 1 102 ? 22.918 5.661 -24.445 1.00 98.31 102 TYR A N 1
ATOM 813 C CA . TYR A 1 102 ? 23.763 4.584 -24.960 1.00 98.31 102 TYR A CA 1
ATOM 814 C C . TYR A 1 102 ? 23.381 4.193 -26.395 1.00 98.31 102 TYR A C 1
ATOM 816 O O . TYR A 1 102 ? 24.255 3.989 -27.240 1.00 98.31 102 TYR A O 1
ATOM 824 N N . TYR A 1 103 ? 22.080 4.113 -26.689 1.00 98.38 103 TYR A N 1
ATOM 825 C CA . TYR A 1 103 ? 21.597 3.836 -28.041 1.00 98.38 103 TYR A CA 1
ATOM 826 C C . TYR A 1 103 ? 21.942 4.954 -29.024 1.00 98.38 103 TYR A C 1
ATOM 828 O O . TYR A 1 103 ? 22.419 4.650 -30.117 1.00 98.38 103 TYR A O 1
ATOM 836 N N . ASP A 1 104 ? 21.744 6.214 -28.638 1.00 98.19 104 ASP A N 1
ATOM 837 C CA . ASP A 1 104 ? 22.045 7.375 -29.480 1.00 98.19 104 ASP A CA 1
ATOM 838 C C . ASP A 1 104 ? 23.544 7.429 -29.806 1.00 98.19 104 ASP A C 1
ATOM 840 O O . ASP A 1 104 ? 23.926 7.529 -30.971 1.00 98.19 104 ASP A O 1
ATOM 844 N N . GLN A 1 105 ? 24.402 7.224 -28.798 1.00 98.25 105 GLN A N 1
ATOM 845 C CA . GLN A 1 105 ? 25.848 7.134 -28.999 1.00 98.25 105 GLN A CA 1
ATOM 846 C C . GLN A 1 105 ? 26.214 6.012 -29.981 1.00 98.25 105 GLN A C 1
ATOM 848 O O . GLN A 1 105 ? 26.957 6.236 -30.938 1.00 98.25 105 GLN A O 1
ATOM 853 N N . GLY A 1 106 ? 25.690 4.802 -29.768 1.00 98.06 106 GLY A N 1
ATOM 854 C CA . GLY A 1 106 ? 25.968 3.670 -30.651 1.00 98.06 106 GLY A CA 1
ATOM 855 C C . GLY A 1 106 ? 25.482 3.906 -32.084 1.00 98.06 106 GLY A C 1
ATOM 856 O O . GLY A 1 106 ? 26.138 3.488 -33.041 1.00 98.06 106 GLY A O 1
ATOM 857 N N . PHE A 1 107 ? 24.356 4.601 -32.246 1.00 97.88 107 PHE A N 1
ATOM 858 C CA . PHE A 1 107 ? 23.822 4.984 -33.548 1.00 97.88 107 PHE A CA 1
ATOM 859 C C . PHE A 1 107 ? 24.728 5.992 -34.265 1.00 97.88 107 PHE A C 1
ATOM 861 O O . PHE A 1 107 ? 25.040 5.796 -35.444 1.00 97.88 107 PHE A O 1
ATOM 868 N N . ASP A 1 108 ? 25.192 7.028 -33.568 1.00 97.19 108 ASP A N 1
ATOM 869 C CA . ASP A 1 108 ? 26.076 8.054 -34.128 1.00 97.19 108 ASP A CA 1
ATOM 870 C C . ASP A 1 108 ? 27.446 7.481 -34.507 1.00 97.19 108 ASP A C 1
ATOM 872 O O . ASP A 1 108 ? 27.976 7.771 -35.588 1.00 97.19 108 ASP A O 1
ATOM 876 N N . GLU A 1 109 ? 28.003 6.606 -33.666 1.00 98.12 109 GLU A N 1
ATOM 877 C CA . GLU A 1 109 ? 29.251 5.890 -33.940 1.00 98.12 109 GLU A CA 1
ATOM 878 C C . GLU A 1 109 ? 29.114 4.971 -35.161 1.00 98.12 109 GLU A C 1
ATOM 880 O O . GLU A 1 109 ? 29.952 5.006 -36.069 1.00 98.12 109 GLU A O 1
ATOM 885 N N . ALA A 1 110 ? 28.037 4.179 -35.229 1.00 98.00 110 ALA A N 1
ATOM 886 C CA . ALA A 1 110 ? 27.775 3.294 -36.361 1.00 98.00 110 ALA A CA 1
ATOM 887 C C . ALA A 1 110 ? 27.562 4.084 -37.660 1.00 98.00 110 ALA A C 1
ATOM 889 O O . ALA A 1 110 ? 28.122 3.727 -38.699 1.00 98.00 110 ALA A O 1
ATOM 890 N N . THR A 1 111 ? 26.809 5.183 -37.599 1.00 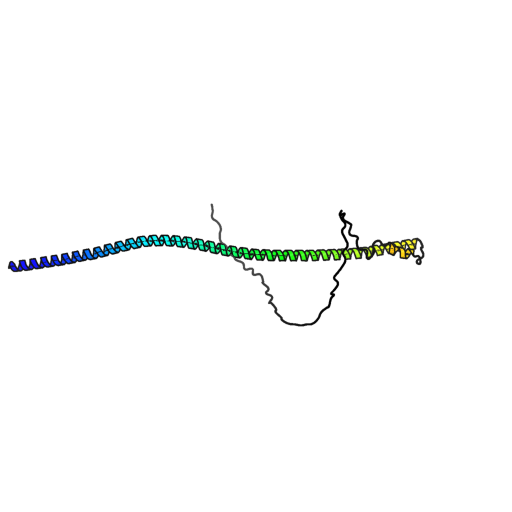97.12 111 THR A N 1
ATOM 891 C CA . THR A 1 111 ? 26.553 6.069 -38.741 1.00 97.12 111 THR A CA 1
ATOM 892 C C . THR A 1 111 ? 27.846 6.706 -39.239 1.00 97.12 111 THR A C 1
ATOM 894 O O . THR A 1 111 ? 28.144 6.651 -40.434 1.00 97.12 111 THR A O 1
ATOM 897 N N . SER A 1 112 ? 28.662 7.241 -38.329 1.00 95.44 112 SER A N 1
ATOM 898 C CA . SER A 1 112 ? 29.957 7.846 -38.659 1.00 95.44 112 SER A CA 1
ATOM 899 C C . SER A 1 112 ? 30.926 6.823 -39.259 1.00 95.44 112 SER A C 1
ATOM 901 O O . SER A 1 112 ? 31.578 7.100 -40.270 1.00 95.44 112 SER A O 1
ATOM 903 N N . SER A 1 113 ? 30.976 5.614 -38.691 1.00 96.94 113 SER A N 1
ATOM 904 C CA . SER A 1 113 ? 31.793 4.506 -39.196 1.00 96.94 113 SER A CA 1
ATOM 905 C C . SER A 1 113 ? 31.372 4.082 -40.604 1.00 96.94 113 SER A C 1
ATOM 907 O O . SER A 1 113 ? 32.210 4.015 -41.506 1.00 96.94 113 SER A O 1
ATOM 909 N N . LEU A 1 114 ? 30.072 3.865 -40.831 1.00 96.88 114 LEU A N 1
ATOM 910 C CA . LEU A 1 114 ? 29.540 3.493 -42.144 1.00 96.88 114 LEU A CA 1
ATOM 911 C C . LEU A 1 114 ? 29.774 4.585 -43.186 1.00 96.88 114 LEU A C 1
ATOM 913 O O . LEU A 1 114 ? 30.153 4.279 -44.315 1.00 96.88 114 LEU A O 1
ATOM 917 N N . LYS A 1 115 ? 29.599 5.856 -42.819 1.00 94.12 115 LYS A N 1
ATOM 918 C CA . LYS A 1 115 ? 29.860 6.988 -43.712 1.00 94.12 115 LYS A CA 1
ATOM 919 C C . LYS A 1 115 ? 31.336 7.068 -44.108 1.00 94.12 115 LYS A C 1
ATOM 921 O O . LYS A 1 115 ? 31.631 7.296 -45.280 1.00 94.12 115 LYS A O 1
ATOM 926 N N . SER A 1 116 ? 32.249 6.833 -43.164 1.00 93.06 116 SER A N 1
ATOM 927 C CA . SER A 1 116 ? 33.690 6.764 -43.438 1.00 93.06 116 SER A CA 1
ATOM 928 C C . SER A 1 116 ? 34.029 5.615 -44.394 1.00 93.06 116 SER A C 1
ATOM 930 O O . SER A 1 116 ? 34.679 5.834 -45.416 1.00 93.06 116 SER A O 1
ATOM 932 N N . GLN A 1 117 ? 33.507 4.412 -44.127 1.00 96.06 117 GLN A N 1
ATOM 933 C CA . GLN A 1 117 ? 33.701 3.240 -44.991 1.00 96.06 117 GLN A CA 1
ATOM 934 C C . GLN A 1 117 ? 33.139 3.463 -46.401 1.00 96.06 117 GLN A C 1
ATOM 936 O O . GLN A 1 117 ? 33.787 3.136 -47.396 1.00 96.06 117 GLN A O 1
ATOM 941 N N . LEU A 1 118 ? 31.947 4.061 -46.502 1.00 94.75 118 LEU A N 1
ATOM 942 C CA . LEU A 1 118 ? 31.325 4.395 -47.779 1.00 94.75 118 LEU A CA 1
ATOM 943 C C . LEU A 1 118 ? 32.178 5.393 -48.568 1.00 94.75 118 LEU A C 1
ATOM 945 O O . LEU A 1 118 ? 32.370 5.209 -49.770 1.00 94.75 118 LEU A O 1
ATOM 949 N N . ALA A 1 119 ? 32.697 6.428 -47.903 1.00 94.06 119 ALA A N 1
ATOM 950 C CA . ALA A 1 119 ? 33.563 7.422 -48.523 1.00 94.06 119 ALA A CA 1
ATOM 951 C C . ALA A 1 119 ? 34.858 6.792 -49.053 1.00 94.06 119 ALA A C 1
ATOM 953 O O . ALA A 1 119 ? 35.244 7.062 -50.191 1.00 94.06 119 ALA A O 1
ATOM 954 N N . GLU A 1 120 ? 35.500 5.929 -48.263 1.00 93.75 120 GLU A N 1
ATOM 955 C CA . GLU A 1 120 ? 36.729 5.236 -48.654 1.00 93.75 120 GLU A CA 1
ATOM 956 C C . GLU A 1 120 ? 36.517 4.344 -49.884 1.00 93.75 120 GLU A C 1
ATOM 958 O O . GLU A 1 120 ? 37.212 4.508 -50.893 1.00 93.75 120 GLU A O 1
ATOM 963 N N . GLU A 1 121 ? 35.522 3.452 -49.851 1.00 96.19 121 GLU A N 1
ATOM 964 C CA . GLU A 1 121 ? 35.260 2.543 -50.972 1.00 96.19 121 GLU A CA 1
ATOM 965 C C . GLU A 1 121 ? 34.794 3.296 -52.226 1.00 96.19 121 GLU A C 1
ATOM 967 O O . GLU A 1 121 ? 35.285 3.024 -53.325 1.00 96.19 121 GLU A O 1
ATOM 972 N N . CYS A 1 122 ? 33.915 4.296 -52.099 1.00 94.88 122 CYS A N 1
ATOM 973 C CA . CYS A 1 122 ? 33.475 5.079 -53.258 1.00 94.88 122 CYS A CA 1
ATOM 974 C C . CYS A 1 122 ? 34.629 5.851 -53.905 1.00 94.88 122 CYS A C 1
ATOM 976 O O . CYS A 1 122 ? 34.771 5.839 -55.130 1.00 94.88 122 CYS A O 1
ATOM 978 N N . ASN A 1 123 ? 35.470 6.503 -53.099 1.00 93.94 123 ASN A N 1
ATOM 979 C CA . ASN A 1 123 ? 36.615 7.250 -53.611 1.00 93.94 123 ASN A CA 1
ATOM 980 C C . ASN A 1 123 ? 37.623 6.316 -54.294 1.00 93.94 123 ASN A C 1
ATOM 982 O O . ASN A 1 123 ? 38.120 6.634 -55.372 1.00 93.94 123 ASN A O 1
ATOM 986 N N . LYS A 1 124 ? 37.874 5.130 -53.731 1.00 94.94 124 LYS A N 1
ATOM 987 C CA . LYS A 1 124 ? 38.739 4.107 -54.334 1.00 94.94 124 LYS A CA 1
ATOM 988 C C . LYS A 1 124 ? 38.276 3.712 -55.739 1.00 94.94 124 LYS A C 1
ATOM 990 O O . LYS A 1 124 ? 39.081 3.765 -56.670 1.00 94.94 124 LYS A O 1
ATOM 995 N N . TYR A 1 125 ? 36.999 3.368 -55.922 1.00 95.38 125 TYR A N 1
ATOM 996 C CA . TYR A 1 125 ? 36.477 3.036 -57.256 1.00 95.38 125 TYR A CA 1
ATOM 997 C C . TYR A 1 125 ? 36.458 4.243 -58.198 1.00 95.38 125 TYR A C 1
ATOM 999 O O . TYR A 1 125 ? 36.735 4.093 -59.390 1.00 95.38 125 TYR A O 1
ATOM 1007 N N . PHE A 1 126 ? 36.195 5.445 -57.677 1.00 95.19 126 PHE A N 1
ATOM 1008 C CA . PHE A 1 126 ? 36.289 6.677 -58.456 1.00 95.19 126 PHE A CA 1
ATOM 1009 C C . PHE A 1 126 ? 37.701 6.885 -59.020 1.00 95.19 126 PHE A C 1
ATOM 1011 O O . PHE A 1 126 ? 37.844 7.107 -60.221 1.00 95.19 126 PHE A O 1
ATOM 1018 N N . PHE A 1 127 ? 38.748 6.750 -58.198 1.00 92.88 127 PHE A N 1
ATOM 1019 C CA . PHE A 1 127 ? 40.134 6.895 -58.657 1.00 92.88 127 PHE A CA 1
ATOM 1020 C C . PHE A 1 127 ? 40.530 5.827 -59.671 1.00 92.88 127 PHE A C 1
ATOM 1022 O O . PHE A 1 127 ? 41.170 6.145 -60.672 1.00 92.88 127 PHE A O 1
ATOM 1029 N N . GLN A 1 128 ? 40.112 4.577 -59.458 1.00 94.44 128 GLN A N 1
ATOM 1030 C CA . GLN A 1 128 ? 40.352 3.500 -60.421 1.00 94.44 128 GLN A CA 1
ATOM 1031 C C . GLN A 1 128 ? 39.732 3.817 -61.788 1.00 94.44 128 GLN A C 1
ATOM 1033 O O . GLN A 1 128 ? 40.405 3.696 -62.811 1.00 94.44 128 GLN A O 1
ATOM 1038 N N . GLY A 1 129 ? 38.475 4.272 -61.810 1.00 94.75 129 GLY A N 1
ATOM 1039 C CA . GLY A 1 129 ? 37.805 4.686 -63.044 1.00 94.75 129 GLY A CA 1
ATOM 1040 C C . GLY A 1 129 ? 38.451 5.914 -63.692 1.00 94.75 129 GLY A C 1
ATOM 1041 O O . GLY A 1 129 ? 38.632 5.943 -64.909 1.00 94.75 129 GLY A O 1
ATOM 1042 N N . TRP A 1 130 ? 38.841 6.905 -62.885 1.00 94.75 130 TRP A N 1
ATOM 1043 C CA . TRP A 1 130 ? 39.508 8.126 -63.345 1.00 94.75 130 TRP A CA 1
ATOM 1044 C C . TRP A 1 130 ? 40.841 7.825 -64.033 1.00 94.75 130 TRP A C 1
ATOM 1046 O O . TRP A 1 130 ? 41.064 8.266 -65.160 1.00 94.75 130 TRP A O 1
ATOM 1056 N N . HIS A 1 131 ? 41.706 7.035 -63.393 1.00 92.94 131 HIS A N 1
ATOM 1057 C CA . HIS A 1 131 ? 42.994 6.645 -63.967 1.00 92.94 131 HIS A CA 1
ATOM 1058 C C . HIS A 1 131 ? 42.818 5.819 -65.242 1.00 92.94 131 HIS A C 1
ATOM 1060 O O . HIS A 1 131 ? 43.409 6.163 -66.261 1.00 92.94 131 HIS A O 1
ATOM 1066 N N . ALA A 1 132 ? 41.922 4.826 -65.240 1.00 94.75 132 ALA A N 1
ATOM 1067 C CA . ALA A 1 132 ? 41.658 4.016 -66.429 1.00 94.75 132 ALA A CA 1
ATOM 1068 C C . ALA A 1 132 ? 41.200 4.858 -67.637 1.00 94.75 132 ALA A C 1
ATOM 1070 O O . ALA A 1 132 ? 41.605 4.597 -68.771 1.00 94.75 132 ALA A O 1
ATOM 1071 N N . ALA A 1 133 ? 40.380 5.889 -67.408 1.00 94.88 133 ALA A N 1
ATOM 1072 C CA . ALA A 1 133 ? 39.938 6.795 -68.466 1.00 94.88 133 ALA A CA 1
ATOM 1073 C C . ALA A 1 133 ? 41.081 7.673 -69.011 1.00 94.88 133 ALA A C 1
ATOM 1075 O O . ALA A 1 133 ? 41.169 7.881 -70.225 1.00 94.88 133 ALA A O 1
ATOM 1076 N N . LEU A 1 134 ? 41.967 8.173 -68.141 1.00 94.31 134 LEU A N 1
ATOM 1077 C CA . LEU A 1 134 ? 43.144 8.951 -68.548 1.00 94.31 134 LEU A CA 1
ATOM 1078 C C . LEU A 1 134 ? 44.145 8.101 -69.342 1.00 94.31 134 LEU A C 1
ATOM 1080 O O . LEU A 1 134 ? 44.607 8.541 -70.400 1.00 94.31 134 LEU A O 1
ATOM 1084 N N . ASP A 1 135 ? 44.393 6.870 -68.890 1.00 92.56 135 ASP A N 1
ATOM 1085 C CA . ASP A 1 135 ? 45.241 5.896 -69.582 1.00 92.56 135 ASP A CA 1
ATOM 1086 C C . ASP A 1 135 ? 44.682 5.603 -70.984 1.00 92.56 135 ASP A C 1
ATOM 1088 O O . ASP A 1 135 ? 45.407 5.619 -71.985 1.00 92.56 13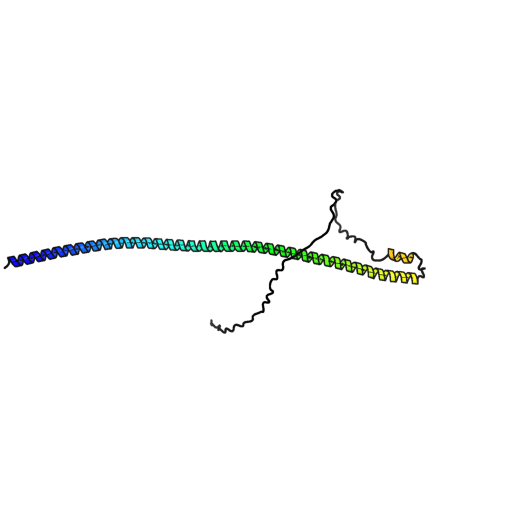5 ASP A O 1
ATOM 1092 N N . GLN A 1 136 ? 43.361 5.408 -71.090 1.00 94.56 136 GLN A N 1
ATOM 1093 C CA . GLN A 1 136 ? 42.681 5.182 -72.367 1.00 94.56 136 GLN A CA 1
ATOM 1094 C C . GLN A 1 136 ? 42.790 6.392 -73.310 1.00 94.56 136 GLN A C 1
ATOM 1096 O O . GLN A 1 136 ? 42.924 6.220 -74.526 1.00 94.56 136 GLN A O 1
ATOM 1101 N N . ALA A 1 137 ? 42.784 7.609 -72.763 1.00 94.62 137 ALA A N 1
ATOM 1102 C CA . ALA A 1 137 ? 43.001 8.850 -73.503 1.00 94.62 137 ALA A CA 1
ATOM 1103 C C . ALA A 1 137 ? 44.485 9.133 -73.822 1.00 94.62 137 ALA A C 1
ATOM 1105 O O . ALA A 1 137 ? 44.778 10.121 -74.498 1.00 94.62 137 ALA A O 1
ATOM 1106 N N . ARG A 1 138 ? 45.416 8.264 -73.390 1.00 91.94 138 ARG A N 1
ATOM 1107 C CA . ARG A 1 138 ? 46.877 8.414 -73.539 1.00 91.94 138 ARG A CA 1
ATOM 1108 C C . ARG A 1 138 ? 47.414 9.711 -72.929 1.00 91.94 138 ARG A C 1
ATOM 1110 O O . ARG A 1 138 ? 48.343 10.319 -73.468 1.00 91.94 138 ARG A O 1
ATOM 1117 N N . VAL A 1 139 ? 46.813 10.158 -71.828 1.00 90.94 139 VAL A N 1
ATOM 1118 C CA . VAL A 1 139 ? 47.341 11.282 -71.049 1.00 90.94 139 VAL A CA 1
ATOM 1119 C C . VAL A 1 139 ? 48.638 10.826 -70.384 1.00 90.94 139 VAL A C 1
ATOM 1121 O O . VAL A 1 139 ? 48.701 9.737 -69.838 1.00 90.94 139 VAL A O 1
ATOM 1124 N N . ASN A 1 140 ? 49.690 11.641 -70.459 1.00 89.12 140 ASN A N 1
ATOM 1125 C CA . ASN A 1 140 ? 50.967 11.323 -69.821 1.00 89.12 140 ASN A CA 1
ATOM 1126 C C . ASN A 1 140 ? 50.827 11.330 -68.288 1.00 89.12 140 ASN A C 1
ATOM 1128 O O . ASN A 1 140 ? 50.286 12.295 -67.749 1.00 89.12 140 ASN A O 1
ATOM 1132 N N . ASP A 1 141 ? 51.395 10.342 -67.600 1.00 84.88 141 ASP A N 1
ATOM 1133 C CA . ASP A 1 141 ? 51.310 10.179 -66.136 1.00 84.88 141 ASP A CA 1
ATOM 1134 C C . ASP A 1 141 ? 51.877 11.375 -65.352 1.00 84.88 141 ASP A C 1
ATOM 1136 O O . ASP A 1 141 ? 51.476 11.641 -64.223 1.00 84.88 141 ASP A O 1
ATOM 1140 N N . ALA A 1 142 ? 52.786 12.147 -65.959 1.00 86.25 142 ALA A N 1
ATOM 1141 C CA . ALA A 1 142 ? 53.306 13.385 -65.368 1.00 86.25 142 ALA A CA 1
ATOM 1142 C C . ALA A 1 142 ? 52.339 14.583 -65.487 1.00 86.25 142 ALA A C 1
ATOM 1144 O O . ALA A 1 142 ? 52.694 15.704 -65.127 1.00 86.25 142 ALA A O 1
ATOM 1145 N N . SER A 1 143 ? 51.146 14.387 -66.052 1.00 89.56 143 SER A N 1
ATOM 1146 C CA . SER A 1 143 ? 50.129 15.426 -66.184 1.00 89.56 143 SER A CA 1
ATOM 1147 C C . SER A 1 143 ? 49.430 15.682 -64.854 1.00 89.56 143 SER A C 1
ATOM 1149 O O . SER A 1 143 ? 48.973 14.758 -64.183 1.00 89.56 143 SER A O 1
ATOM 1151 N N . GLU A 1 144 ? 49.208 16.958 -64.540 1.00 88.25 144 GLU A N 1
ATOM 1152 C CA . GLU A 1 144 ? 48.420 17.388 -63.377 1.00 88.25 144 GLU A CA 1
ATOM 1153 C C . GLU A 1 144 ? 46.975 16.853 -63.385 1.00 88.25 144 GLU A C 1
ATOM 1155 O O . GLU A 1 144 ? 46.294 16.873 -62.359 1.00 88.25 144 GLU A O 1
ATOM 1160 N N . LEU A 1 145 ? 46.496 16.337 -64.525 1.00 86.81 145 LEU A N 1
ATOM 1161 C CA . LEU A 1 145 ? 45.190 15.682 -64.638 1.00 86.81 145 LEU A CA 1
ATOM 1162 C C . LEU A 1 145 ? 45.072 14.415 -63.773 1.00 86.81 145 LEU A C 1
ATOM 1164 O O . LEU A 1 145 ? 43.971 14.119 -63.305 1.00 86.81 145 LEU A O 1
ATOM 1168 N N . TYR A 1 146 ? 46.173 13.709 -63.490 1.00 84.31 146 TYR A N 1
ATOM 1169 C CA . TYR A 1 146 ? 46.153 12.575 -62.553 1.00 84.31 146 TYR A CA 1
ATOM 1170 C C . TYR A 1 146 ? 45.867 13.039 -61.118 1.00 84.31 146 TYR A C 1
ATOM 1172 O O . TYR A 1 146 ? 45.082 12.410 -60.411 1.00 84.31 146 TYR A O 1
ATOM 1180 N N . ASN A 1 147 ? 46.401 14.198 -60.722 1.00 85.56 147 ASN A N 1
ATOM 1181 C CA . ASN A 1 147 ? 46.164 14.805 -59.407 1.00 85.56 147 ASN A CA 1
ATOM 1182 C C . ASN A 1 147 ? 44.788 15.482 -59.302 1.00 85.56 147 ASN A C 1
ATOM 1184 O O . ASN A 1 147 ? 44.285 15.722 -58.202 1.00 85.56 147 ASN A O 1
ATOM 1188 N N . LEU A 1 148 ? 44.162 15.809 -60.437 1.00 89.00 148 LEU A N 1
ATOM 1189 C CA . LEU A 1 148 ? 42.879 16.507 -60.472 1.00 89.00 148 LEU A CA 1
ATOM 1190 C C . LEU A 1 148 ? 41.730 15.642 -59.925 1.00 89.00 148 LEU A C 1
ATOM 1192 O O . LEU A 1 148 ? 40.811 16.182 -59.308 1.00 89.00 148 LEU A O 1
ATOM 1196 N N . GLY A 1 149 ? 41.829 14.314 -60.043 1.00 84.94 149 GLY A N 1
ATOM 1197 C CA . GLY A 1 149 ? 40.873 13.381 -59.442 1.00 84.94 149 GLY A CA 1
ATOM 1198 C C . GLY A 1 149 ? 40.717 13.594 -57.932 1.00 84.94 149 GLY A C 1
ATOM 1199 O O . GLY A 1 149 ? 39.598 13.587 -57.429 1.00 84.94 149 GLY A O 1
ATOM 1200 N N . LEU A 1 150 ? 41.805 13.883 -57.204 1.00 84.69 150 LEU A N 1
ATOM 1201 C CA . LEU A 1 150 ? 41.762 14.113 -55.749 1.00 84.69 150 LEU A CA 1
ATOM 1202 C C . LEU A 1 150 ? 40.902 15.332 -55.383 1.00 84.69 150 LEU A C 1
ATOM 1204 O O . LEU A 1 150 ? 40.227 15.343 -54.355 1.00 84.69 150 LEU A O 1
ATOM 1208 N N . LYS A 1 151 ? 40.891 16.362 -56.238 1.00 86.50 151 LYS A N 1
ATOM 1209 C CA . LYS A 1 151 ? 40.096 17.584 -56.024 1.00 86.50 151 LYS A CA 1
ATOM 1210 C C . LYS A 1 151 ? 38.606 17.376 -56.308 1.00 86.50 151 LYS A C 1
ATOM 1212 O O . LYS A 1 151 ? 37.783 18.112 -55.753 1.00 86.50 151 LYS A O 1
ATOM 1217 N N . HIS A 1 152 ? 38.276 16.392 -57.146 1.00 87.25 152 HIS A N 1
ATOM 1218 C CA . HIS A 1 152 ? 36.914 16.067 -57.582 1.00 87.25 152 HIS A CA 1
ATOM 1219 C C . HIS A 1 152 ? 36.390 14.738 -57.030 1.00 87.25 152 HIS A C 1
ATOM 1221 O O . HIS A 1 152 ? 35.398 14.223 -57.543 1.00 87.25 152 HIS A O 1
ATOM 1227 N N . GLN A 1 153 ? 37.025 14.187 -55.994 1.00 89.12 153 GLN A N 1
ATOM 1228 C CA . GLN A 1 153 ? 36.541 12.962 -55.370 1.00 89.12 153 GLN A CA 1
ATOM 1229 C C . GLN A 1 153 ? 35.107 13.147 -54.826 1.00 89.12 153 GLN A C 1
ATOM 1231 O O . GLN A 1 153 ? 34.810 14.213 -54.272 1.00 89.12 153 GLN A O 1
ATOM 1236 N N . PRO A 1 154 ? 34.228 12.137 -54.963 1.00 88.88 154 PRO A N 1
ATOM 1237 C CA . PRO A 1 154 ? 32.829 12.225 -54.543 1.00 88.88 154 PRO A CA 1
ATOM 1238 C C . PRO A 1 154 ? 32.640 12.563 -53.062 1.00 88.88 154 PRO A C 1
ATOM 1240 O O . PRO A 1 154 ? 31.773 13.364 -52.723 1.00 88.88 154 PRO A O 1
ATOM 1243 N N . PHE A 1 155 ? 33.468 11.992 -52.184 1.00 88.69 155 PHE A N 1
ATOM 1244 C CA . PHE A 1 155 ? 33.405 12.245 -50.747 1.00 88.69 155 PHE A CA 1
ATOM 1245 C C . PHE A 1 155 ? 34.691 12.918 -50.278 1.00 88.69 155 PHE A C 1
ATOM 1247 O O . PHE A 1 155 ? 35.772 12.335 -50.354 1.00 88.69 155 PHE A O 1
ATOM 1254 N N . ARG A 1 156 ? 34.605 14.150 -49.767 1.00 82.69 156 ARG A N 1
ATOM 1255 C CA . ARG A 1 156 ? 35.765 14.818 -49.164 1.00 82.69 156 ARG A CA 1
ATOM 1256 C C . ARG A 1 156 ? 35.941 14.395 -47.713 1.00 82.69 156 ARG A C 1
ATOM 1258 O O . ARG A 1 156 ? 35.033 14.557 -46.905 1.00 82.69 156 ARG A O 1
ATOM 1265 N N . PHE A 1 157 ? 37.143 13.938 -47.377 1.00 66.06 157 PHE A N 1
ATOM 1266 C CA . PHE A 1 157 ? 37.546 13.768 -45.986 1.00 66.06 157 PHE A CA 1
ATOM 1267 C C . PHE A 1 157 ? 37.546 15.131 -45.275 1.00 66.06 157 PHE A C 1
ATOM 1269 O O . PHE A 1 157 ? 38.215 16.062 -45.722 1.00 66.06 157 PHE A O 1
ATOM 1276 N N . GLY A 1 158 ? 36.782 15.239 -44.185 1.00 60.16 158 GLY A N 1
ATOM 1277 C CA . GLY A 1 158 ? 36.800 16.399 -43.290 1.00 60.16 158 GLY A CA 1
ATOM 1278 C C . GLY A 1 158 ? 35.885 17.573 -43.652 1.00 60.16 158 GLY A C 1
ATOM 1279 O O . GLY A 1 158 ? 36.120 18.662 -43.141 1.00 60.16 158 GLY A O 1
ATOM 1280 N N . SER A 1 159 ? 34.858 17.399 -44.493 1.00 49.91 159 SER A N 1
ATOM 1281 C CA . SER A 1 159 ? 33.795 18.416 -44.574 1.00 49.91 159 SER A CA 1
ATOM 1282 C C . SER A 1 159 ? 32.883 18.269 -43.355 1.00 49.91 159 SER A C 1
ATOM 1284 O O . SER A 1 159 ? 32.263 17.209 -43.226 1.00 49.91 159 SER A O 1
ATOM 1286 N N . PRO A 1 160 ? 32.764 19.284 -42.478 1.00 47.69 160 PRO A N 1
ATOM 1287 C CA . PRO A 1 160 ? 31.647 19.342 -41.553 1.00 47.69 160 PRO A CA 1
ATOM 1288 C C . PRO A 1 160 ? 30.377 19.306 -42.395 1.00 47.69 160 PRO A C 1
ATOM 1290 O O . PRO A 1 160 ? 30.271 19.970 -43.428 1.00 47.69 160 PRO A O 1
ATOM 1293 N N . GLU A 1 161 ? 29.467 18.440 -42.003 1.00 47.91 161 GLU A N 1
ATOM 1294 C CA . GLU A 1 161 ? 28.159 18.311 -42.609 1.00 47.91 161 GLU A CA 1
ATOM 1295 C C . GLU A 1 161 ? 27.415 19.622 -42.338 1.00 47.91 161 GLU A C 1
ATOM 1297 O O . GLU A 1 161 ? 27.138 19.942 -41.182 1.00 47.91 161 GLU A O 1
ATOM 1302 N N . GLU A 1 162 ? 27.157 20.421 -43.380 1.00 47.50 162 GLU A N 1
ATOM 1303 C CA . GLU A 1 162 ? 26.175 21.501 -43.293 1.00 47.50 162 GLU A CA 1
ATOM 1304 C C . GLU A 1 162 ? 24.845 20.836 -42.940 1.00 47.50 162 GLU A C 1
ATOM 1306 O O . GLU A 1 162 ? 24.203 20.188 -43.769 1.00 47.50 162 GLU A O 1
ATOM 1311 N N . HIS A 1 163 ? 24.482 20.922 -41.660 1.00 39.25 163 HIS A N 1
ATOM 1312 C CA . HIS A 1 163 ? 23.131 20.656 -41.205 1.00 39.25 163 HIS A CA 1
ATOM 1313 C C . HIS A 1 163 ? 22.198 21.480 -42.086 1.00 39.25 163 HIS A C 1
ATOM 1315 O O . HIS A 1 163 ? 22.320 22.703 -42.133 1.00 39.25 163 HIS A O 1
ATOM 1321 N N . GLY A 1 164 ? 21.304 20.799 -42.804 1.00 37.03 164 GLY A N 1
ATOM 1322 C CA . GLY A 1 164 ? 20.288 21.447 -43.614 1.00 37.03 164 GLY A CA 1
ATOM 1323 C C . GLY A 1 164 ? 19.581 22.508 -42.783 1.00 37.03 164 GLY A C 1
ATOM 1324 O O . GLY A 1 164 ? 18.982 22.202 -41.751 1.00 37.03 164 GLY A O 1
ATOM 1325 N N . GLU A 1 165 ? 19.701 23.755 -43.228 1.00 39.81 165 GLU A N 1
ATOM 1326 C CA . GLU A 1 165 ? 19.013 24.897 -42.655 1.00 39.81 165 GLU A CA 1
ATOM 1327 C C . GLU A 1 165 ? 17.504 24.661 -42.769 1.00 39.81 165 GLU A C 1
ATOM 1329 O O . GLU A 1 165 ? 16.875 24.868 -43.807 1.00 39.81 165 GLU A O 1
ATOM 1334 N N . GLY A 1 166 ? 16.920 24.180 -41.675 1.00 40.38 166 GLY A N 1
ATOM 1335 C CA . GLY A 1 166 ? 15.503 24.323 -41.410 1.00 40.38 166 GLY A CA 1
ATOM 1336 C C . GLY A 1 166 ? 15.213 25.803 -41.202 1.00 40.38 166 GLY A C 1
ATOM 1337 O O . GLY A 1 166 ? 15.510 26.359 -40.147 1.00 40.38 166 GLY A O 1
ATOM 1338 N N . GLU A 1 167 ? 14.661 26.416 -42.243 1.00 47.41 167 GLU A N 1
ATOM 1339 C CA . GLU A 1 167 ? 13.949 27.689 -42.267 1.00 47.41 167 GLU A CA 1
ATOM 1340 C C . GLU A 1 167 ? 13.367 28.074 -40.891 1.00 47.41 167 GLU A C 1
ATOM 1342 O O . GLU A 1 167 ? 12.316 27.591 -40.472 1.00 47.41 167 GLU A O 1
ATOM 1347 N N . THR A 1 168 ? 14.044 28.982 -40.185 1.00 36.72 168 THR A N 1
ATOM 1348 C CA . THR A 1 168 ? 13.443 29.749 -39.092 1.00 36.72 168 THR A CA 1
ATOM 1349 C C . THR A 1 168 ? 13.680 31.229 -39.343 1.00 36.72 168 THR A C 1
ATOM 1351 O O . THR A 1 168 ? 14.775 31.777 -39.260 1.00 36.72 168 THR A O 1
ATOM 1354 N N . VAL A 1 169 ? 12.583 31.875 -39.712 1.00 43.75 169 VAL A N 1
ATOM 1355 C CA . VAL A 1 169 ? 12.421 33.319 -39.749 1.00 43.75 169 VAL A CA 1
ATOM 1356 C C . VAL A 1 169 ? 12.674 33.901 -38.353 1.00 43.75 169 VAL A C 1
ATOM 1358 O O . VAL A 1 169 ? 11.935 33.595 -37.422 1.00 43.75 169 VAL A O 1
ATOM 1361 N N . GLY A 1 170 ? 13.627 34.834 -38.252 1.00 35.28 170 GLY A N 1
ATOM 1362 C CA . GLY A 1 170 ? 13.469 36.021 -37.405 1.00 35.28 170 GLY A CA 1
ATOM 1363 C C . GLY A 1 170 ? 14.564 36.327 -36.377 1.00 35.28 170 GLY A C 1
ATOM 1364 O O . GLY A 1 170 ? 14.567 35.766 -35.290 1.00 35.28 170 GLY A O 1
ATOM 1365 N N . GLY A 1 171 ? 15.336 37.386 -36.659 1.00 29.94 171 GLY A N 1
ATOM 1366 C CA . GLY A 1 171 ? 15.748 38.374 -35.647 1.00 29.94 171 GLY A CA 1
ATOM 1367 C C . GLY A 1 171 ? 17.244 38.428 -35.296 1.00 29.94 171 GLY A C 1
ATOM 1368 O O . GLY A 1 171 ? 17.781 37.433 -34.826 1.00 29.94 171 GLY A O 1
ATOM 1369 N N . PRO A 1 172 ? 17.923 39.586 -35.453 1.00 48.97 172 PRO A N 1
ATOM 1370 C CA . PRO A 1 172 ? 19.313 39.759 -35.045 1.00 48.97 172 PRO A CA 1
ATOM 1371 C C . PRO A 1 172 ? 19.400 40.334 -33.626 1.00 48.97 172 PRO A C 1
ATOM 1373 O O . PRO A 1 172 ? 18.732 41.330 -33.342 1.00 48.97 172 PRO A O 1
ATOM 1376 N N . THR A 1 173 ? 20.272 39.809 -32.759 1.00 33.69 173 THR A N 1
ATOM 1377 C CA . THR A 1 173 ? 20.890 40.637 -31.705 1.00 33.69 173 THR A CA 1
ATOM 1378 C C . THR A 1 173 ? 22.241 40.079 -31.242 1.00 33.69 173 THR A C 1
ATOM 1380 O O . THR A 1 173 ? 22.327 38.965 -30.744 1.00 33.69 173 THR A O 1
ATOM 1383 N N . ASP A 1 174 ? 23.250 40.917 -31.472 1.00 31.89 174 ASP A N 1
ATOM 1384 C CA . ASP A 1 174 ? 24.500 41.193 -30.761 1.00 31.89 174 ASP A CA 1
ATOM 1385 C C . ASP A 1 174 ? 25.464 40.114 -30.243 1.00 31.89 174 ASP A C 1
ATOM 1387 O O . ASP A 1 174 ? 25.190 39.272 -29.394 1.00 31.89 174 ASP A O 1
ATOM 1391 N N . LEU A 1 175 ? 26.695 40.333 -30.716 1.00 38.62 175 LEU A N 1
ATOM 1392 C CA . LEU A 1 175 ? 27.984 40.099 -30.083 1.00 38.62 175 LEU A CA 1
ATOM 1393 C C . LEU A 1 175 ? 28.023 40.526 -28.607 1.00 38.62 175 LEU A C 1
ATOM 1395 O O . LEU A 1 175 ? 27.879 41.709 -28.311 1.00 38.62 175 LEU A O 1
ATOM 1399 N N . GLU A 1 176 ? 28.448 39.617 -27.731 1.00 30.72 176 GLU A N 1
ATOM 1400 C CA . GLU A 1 176 ? 29.295 39.987 -26.596 1.00 30.72 176 GLU A CA 1
ATOM 1401 C C . GLU A 1 176 ? 30.256 38.835 -26.274 1.00 30.72 176 GLU A C 1
ATOM 1403 O O . GLU A 1 176 ? 29.896 37.784 -25.749 1.00 30.72 176 GLU A O 1
ATOM 1408 N N . THR A 1 177 ? 31.508 39.023 -26.676 1.00 36.03 177 THR A N 1
ATOM 1409 C CA . THR A 1 177 ? 32.665 38.309 -26.141 1.00 36.03 177 THR A CA 1
ATOM 1410 C C . THR A 1 177 ? 32.971 38.846 -24.743 1.00 36.03 177 THR A C 1
ATOM 1412 O O . THR A 1 177 ? 33.057 40.063 -24.594 1.00 36.03 177 THR A O 1
ATOM 1415 N N . ASP A 1 178 ? 33.251 37.970 -23.777 1.00 33.66 178 ASP A N 1
ATOM 1416 C CA . ASP A 1 178 ? 34.570 37.830 -23.121 1.00 33.66 178 ASP A CA 1
ATOM 1417 C C . ASP A 1 178 ? 34.484 37.402 -21.634 1.00 33.66 178 ASP A C 1
ATOM 1419 O O . ASP A 1 178 ? 33.543 37.740 -20.920 1.00 33.66 178 ASP A O 1
ATOM 1423 N N . ALA A 1 179 ? 35.539 36.704 -21.188 1.00 31.20 179 ALA A N 1
ATOM 1424 C CA . ALA A 1 179 ? 35.848 36.205 -19.836 1.00 31.20 179 ALA A CA 1
ATOM 1425 C C . ALA A 1 179 ? 35.013 34.987 -19.354 1.00 31.20 179 ALA A C 1
ATOM 1427 O O . ALA A 1 179 ? 33.807 35.058 -19.185 1.00 31.20 179 ALA A O 1
ATOM 1428 N N . ILE A 1 180 ? 35.577 33.817 -19.028 1.00 34.94 180 ILE A N 1
ATOM 1429 C 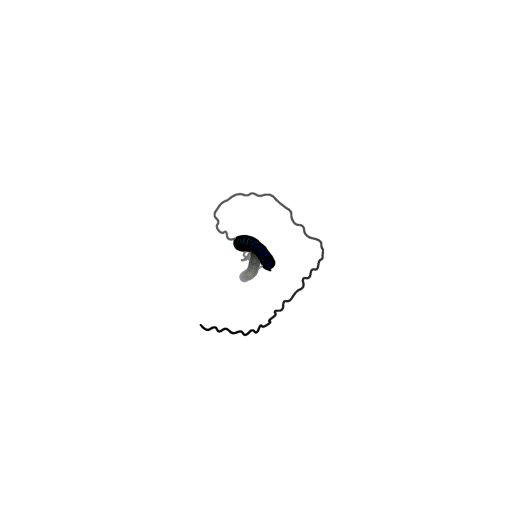CA . ILE A 1 180 ? 36.769 33.573 -18.206 1.00 34.94 180 ILE A CA 1
ATOM 1430 C C . ILE A 1 180 ? 37.458 32.268 -18.650 1.00 34.94 180 ILE A C 1
ATOM 1432 O O . ILE A 1 180 ? 36.844 31.213 -18.784 1.00 34.94 180 ILE A O 1
ATOM 1436 N N . LEU A 1 181 ? 38.770 32.379 -18.849 1.00 30.95 181 LEU A N 1
ATOM 1437 C CA . LEU A 1 181 ? 39.751 31.312 -19.035 1.00 30.95 181 LEU A CA 1
ATOM 1438 C C . LEU A 1 181 ? 40.015 30.522 -17.740 1.00 30.95 181 LEU A C 1
ATOM 1440 O O . LEU A 1 181 ? 40.184 31.152 -16.703 1.00 30.95 181 LEU A O 1
ATOM 1444 N N . ARG A 1 182 ? 40.292 29.216 -17.915 1.00 35.47 182 ARG A N 1
ATOM 1445 C CA . ARG A 1 182 ? 41.233 28.362 -17.142 1.00 35.47 182 ARG A CA 1
ATOM 1446 C C . ARG A 1 182 ? 40.829 28.056 -15.686 1.00 35.47 182 ARG A C 1
ATOM 1448 O O . ARG A 1 182 ? 40.491 28.939 -14.921 1.00 35.47 182 ARG A O 1
ATOM 1455 N N . ASP A 1 183 ? 40.793 26.795 -15.263 1.00 30.94 183 ASP A N 1
ATOM 1456 C CA . ASP A 1 183 ? 41.957 25.907 -15.258 1.00 30.94 183 ASP A CA 1
ATOM 1457 C C . ASP A 1 183 ? 41.732 24.501 -15.835 1.00 30.94 183 ASP A C 1
ATOM 1459 O O . ASP A 1 183 ? 40.689 23.867 -15.689 1.00 30.94 183 ASP A O 1
ATOM 1463 N N . LEU A 1 184 ? 42.796 24.058 -16.499 1.00 31.75 184 LEU A N 1
ATOM 1464 C CA . LEU A 1 184 ? 43.063 22.739 -17.049 1.00 31.75 184 LEU A CA 1
ATOM 1465 C C . LEU A 1 184 ? 43.542 21.809 -15.912 1.00 31.75 184 LEU A C 1
ATOM 1467 O O . LEU A 1 184 ? 44.402 22.206 -15.133 1.00 31.75 184 LEU A O 1
ATOM 1471 N N . GLU A 1 185 ? 43.000 20.591 -15.863 1.00 38.97 185 GLU A N 1
ATOM 1472 C CA . GLU A 1 185 ? 43.753 19.322 -15.838 1.00 38.97 185 GLU A CA 1
ATOM 1473 C C . GLU A 1 185 ? 44.980 19.172 -14.907 1.00 38.97 185 GLU A C 1
ATOM 1475 O O . GLU A 1 185 ? 46.010 19.807 -15.113 1.00 38.97 185 GLU A O 1
ATOM 1480 N N . ALA A 1 186 ? 44.941 18.186 -13.996 1.00 33.97 186 ALA A N 1
ATOM 1481 C CA . ALA A 1 186 ? 46.110 17.349 -13.690 1.00 33.97 186 ALA A CA 1
ATOM 1482 C C . ALA A 1 186 ? 45.733 16.049 -12.954 1.00 33.97 186 ALA A C 1
ATOM 1484 O O . ALA A 1 186 ? 44.906 16.036 -12.045 1.00 33.97 186 ALA A O 1
ATOM 1485 N N . ALA A 1 187 ? 46.383 14.980 -13.406 1.00 34.44 187 ALA A N 1
ATOM 1486 C CA . ALA A 1 187 ? 46.193 13.558 -13.151 1.00 34.44 187 ALA A CA 1
ATOM 1487 C C . ALA A 1 187 ? 46.511 13.030 -11.732 1.00 34.44 187 ALA A C 1
ATOM 1489 O O . ALA A 1 187 ? 47.192 13.676 -10.941 1.00 34.44 187 ALA A O 1
ATOM 1490 N N . GLU A 1 188 ? 45.996 11.810 -11.510 1.00 43.38 188 GLU A N 1
ATOM 1491 C CA . GLU A 1 188 ? 46.523 10.635 -10.781 1.00 43.38 188 GLU A CA 1
ATOM 1492 C C . GLU A 1 188 ? 47.669 10.791 -9.758 1.00 43.38 188 GLU A C 1
ATOM 1494 O O . GLU A 1 188 ? 48.723 11.345 -10.055 1.00 43.38 188 GLU A O 1
ATOM 1499 N N . ASP A 1 189 ? 47.541 10.122 -8.602 1.00 35.47 189 ASP A N 1
ATOM 1500 C CA . ASP A 1 189 ? 48.179 8.809 -8.328 1.00 35.47 189 ASP A CA 1
ATOM 1501 C C . ASP A 1 189 ? 48.218 8.494 -6.807 1.00 35.47 189 ASP A C 1
ATOM 1503 O O . ASP A 1 189 ? 48.338 9.386 -5.967 1.00 35.47 189 ASP A O 1
ATOM 1507 N N . LEU A 1 190 ? 48.212 7.184 -6.520 1.00 35.22 190 LEU A N 1
ATOM 1508 C CA . LEU A 1 190 ? 48.681 6.436 -5.338 1.00 35.22 190 LEU A CA 1
ATOM 1509 C C . LEU A 1 190 ? 47.637 5.827 -4.371 1.00 35.22 190 LEU A C 1
ATOM 1511 O O . LEU A 1 190 ? 47.218 6.460 -3.407 1.00 35.22 190 LEU A O 1
ATOM 1515 N N . ARG A 1 191 ? 47.313 4.541 -4.655 1.00 33.38 191 ARG A N 1
ATOM 1516 C CA . ARG A 1 191 ? 47.485 3.287 -3.843 1.00 33.38 191 ARG A CA 1
ATOM 1517 C C . ARG A 1 191 ? 47.249 3.353 -2.324 1.00 33.38 191 ARG A C 1
ATOM 1519 O O . ARG A 1 191 ? 47.721 4.279 -1.684 1.00 33.38 191 ARG A O 1
ATOM 1526 N N . ASP A 1 192 ? 46.734 2.361 -1.586 1.00 36.56 192 ASP A N 1
ATOM 1527 C CA . ASP A 1 192 ? 46.253 0.949 -1.675 1.00 36.56 192 ASP A CA 1
ATOM 1528 C C . ASP A 1 192 ? 45.776 0.617 -0.207 1.00 36.56 192 ASP A C 1
ATOM 1530 O O . ASP A 1 192 ? 45.981 1.462 0.670 1.00 36.56 192 ASP A O 1
ATOM 1534 N N . PRO A 1 193 ? 45.372 -0.606 0.212 1.00 56.22 193 PRO A N 1
ATOM 1535 C CA . PRO A 1 193 ? 44.314 -1.519 -0.235 1.00 56.22 193 PRO A CA 1
ATOM 1536 C C . PRO A 1 193 ? 43.373 -1.936 0.948 1.00 56.22 193 PRO A C 1
ATOM 1538 O O . PRO A 1 193 ? 43.451 -1.385 2.041 1.00 56.22 193 PRO A O 1
ATOM 1541 N N . GLU A 1 194 ? 42.558 -2.984 0.734 1.00 33.72 194 GLU A N 1
ATOM 1542 C CA . GLU A 1 194 ? 42.047 -3.943 1.749 1.00 33.72 194 GLU A CA 1
ATOM 1543 C C . GLU A 1 194 ? 40.630 -3.729 2.341 1.00 33.72 194 GLU A C 1
ATOM 1545 O O . GLU A 1 194 ? 40.388 -2.862 3.175 1.00 33.72 194 GLU A O 1
ATOM 1550 N N . ALA A 1 195 ? 39.694 -4.605 1.950 1.00 37.81 195 ALA A N 1
ATOM 1551 C CA . ALA A 1 195 ? 38.999 -5.518 2.870 1.00 37.81 195 ALA A CA 1
ATOM 1552 C C . ALA A 1 195 ? 38.073 -6.463 2.083 1.00 37.81 195 ALA A C 1
ATOM 1554 O O . ALA A 1 195 ? 37.042 -6.062 1.542 1.00 37.81 195 ALA A O 1
ATOM 1555 N N . ASP A 1 196 ? 38.463 -7.735 2.054 1.00 44.53 196 ASP A N 1
ATOM 1556 C CA . ASP A 1 196 ? 37.642 -8.863 1.630 1.00 44.53 196 ASP A CA 1
ATOM 1557 C C . ASP A 1 196 ? 36.338 -8.949 2.436 1.00 44.53 196 ASP A C 1
ATOM 1559 O O . ASP A 1 196 ? 36.335 -8.969 3.668 1.00 44.53 196 ASP A O 1
ATOM 1563 N N . GLY A 1 197 ? 35.224 -9.093 1.721 1.00 37.38 197 GLY A N 1
ATOM 1564 C CA . GLY A 1 197 ? 33.911 -9.394 2.281 1.00 37.38 197 GLY A CA 1
ATOM 1565 C C . GLY A 1 197 ? 33.109 -10.253 1.312 1.00 37.38 197 GLY A C 1
ATOM 1566 O O . GLY A 1 197 ? 32.188 -9.767 0.663 1.00 37.38 197 GLY A O 1
ATOM 1567 N N . GLN A 1 198 ? 33.486 -11.527 1.180 1.00 38.06 198 GLN A N 1
ATOM 1568 C CA . GLN A 1 198 ? 32.723 -12.524 0.425 1.00 38.06 198 GLN A CA 1
ATOM 1569 C C . GLN A 1 198 ? 31.344 -12.740 1.066 1.00 38.06 198 GLN A C 1
ATOM 1571 O O . GLN A 1 198 ? 31.240 -13.119 2.232 1.00 38.06 198 GLN A O 1
ATOM 1576 N N . ILE A 1 199 ? 30.285 -12.544 0.280 1.00 41.91 199 ILE A N 1
ATOM 1577 C CA . ILE A 1 199 ? 28.925 -13.001 0.588 1.00 41.91 199 ILE A CA 1
ATOM 1578 C C . ILE A 1 199 ? 28.785 -14.431 0.029 1.00 41.91 199 ILE A C 1
ATOM 1580 O O . ILE A 1 199 ? 29.183 -14.652 -1.118 1.00 41.91 199 ILE A O 1
ATOM 1584 N N . PRO A 1 200 ? 28.241 -15.416 0.774 1.00 37.00 200 PRO A N 1
ATOM 1585 C CA . PRO A 1 200 ? 28.111 -16.778 0.272 1.00 37.00 200 PRO A CA 1
ATOM 1586 C C . PRO A 1 200 ? 27.015 -16.869 -0.793 1.00 37.00 200 PRO A C 1
ATOM 1588 O O . PRO A 1 200 ? 25.892 -16.406 -0.595 1.00 37.00 200 PRO A O 1
ATOM 1591 N N . PHE A 1 201 ? 27.341 -17.532 -1.897 1.00 39.75 201 PHE A N 1
ATOM 1592 C CA . PHE A 1 201 ? 26.393 -18.004 -2.899 1.00 39.75 201 PHE A CA 1
ATOM 1593 C C . PHE A 1 201 ? 25.503 -19.100 -2.287 1.00 39.75 201 PHE A C 1
ATOM 1595 O O . PHE A 1 201 ? 26.013 -20.119 -1.821 1.00 39.75 201 PHE A O 1
ATOM 1602 N N . VAL A 1 202 ? 24.182 -18.898 -2.287 1.00 39.97 202 VAL A N 1
ATOM 1603 C CA . VAL A 1 202 ? 23.194 -19.939 -1.965 1.00 39.97 202 VAL A CA 1
ATOM 1604 C C . VAL A 1 202 ? 22.382 -20.225 -3.222 1.00 39.97 202 VAL A C 1
ATOM 1606 O O . VAL A 1 202 ? 21.576 -19.410 -3.663 1.00 39.97 202 VAL A O 1
ATOM 1609 N N . GLU A 1 203 ? 22.623 -21.401 -3.795 1.00 42.78 203 GLU A N 1
ATOM 1610 C CA . GLU A 1 203 ? 21.819 -22.008 -4.851 1.00 42.78 203 GLU A CA 1
ATOM 1611 C C . GLU A 1 203 ? 20.521 -22.535 -4.219 1.00 42.78 203 GLU A C 1
ATOM 1613 O O . GLU A 1 203 ? 20.542 -23.480 -3.427 1.00 42.78 203 GLU A O 1
ATOM 1618 N N . VAL A 1 204 ? 19.385 -21.911 -4.530 1.00 42.06 204 VAL A N 1
ATOM 1619 C CA . VAL A 1 204 ? 18.068 -22.446 -4.162 1.00 42.06 204 VAL A CA 1
ATOM 1620 C C . VAL A 1 204 ? 17.660 -23.432 -5.250 1.00 42.06 204 VAL A C 1
ATOM 1622 O O . VAL A 1 204 ? 17.302 -23.031 -6.355 1.00 42.06 204 VAL A O 1
ATOM 1625 N N . ARG A 1 205 ? 17.740 -24.730 -4.938 1.00 42.78 205 ARG A N 1
ATOM 1626 C CA . ARG A 1 205 ? 17.095 -25.778 -5.730 1.00 42.78 205 ARG A CA 1
ATOM 1627 C C . ARG A 1 205 ? 15.623 -25.888 -5.353 1.00 42.78 205 ARG A C 1
ATOM 1629 O O . ARG A 1 205 ? 15.260 -25.930 -4.181 1.00 42.78 205 ARG A O 1
ATOM 1636 N N . GLU A 1 206 ? 14.832 -25.918 -6.411 1.00 47.88 206 GLU A N 1
ATOM 1637 C CA . GLU A 1 206 ? 13.394 -26.110 -6.507 1.00 47.88 206 GLU A CA 1
ATOM 1638 C C . GLU A 1 206 ? 12.969 -27.417 -5.818 1.00 47.88 206 GLU A C 1
ATOM 1640 O O . GLU A 1 206 ? 13.494 -28.490 -6.118 1.00 47.88 206 GLU A O 1
ATOM 1645 N N . GLY A 1 207 ? 12.060 -27.310 -4.848 1.00 39.69 207 GLY A N 1
ATOM 1646 C CA . GLY A 1 207 ? 11.408 -28.449 -4.214 1.00 39.69 207 GLY A CA 1
ATOM 1647 C C . GLY A 1 207 ? 10.020 -28.638 -4.809 1.00 39.69 207 GLY A C 1
ATOM 1648 O O . GLY A 1 207 ? 9.099 -27.902 -4.459 1.00 39.69 207 GLY A O 1
ATOM 1649 N N . GLU A 1 208 ? 9.876 -29.616 -5.701 1.00 49.47 208 GLU A N 1
ATOM 1650 C CA . GLU A 1 208 ? 8.603 -30.296 -5.925 1.00 49.47 208 GLU A CA 1
ATOM 1651 C C . GLU A 1 208 ? 8.359 -31.226 -4.735 1.00 49.47 208 GLU A C 1
ATOM 1653 O O . GLU A 1 208 ? 9.099 -32.187 -4.547 1.00 49.47 208 GLU A O 1
ATOM 1658 N N . ASP A 1 209 ? 7.310 -30.965 -3.960 1.00 43.81 209 ASP A N 1
ATOM 1659 C CA . ASP A 1 209 ? 6.694 -31.981 -3.112 1.00 43.81 209 ASP A CA 1
ATOM 1660 C C . ASP A 1 209 ? 5.196 -32.001 -3.418 1.00 43.81 209 ASP A C 1
ATOM 1662 O O . ASP A 1 209 ? 4.455 -31.045 -3.173 1.00 43.81 209 ASP A O 1
ATOM 1666 N N . GLY A 1 210 ? 4.779 -33.104 -4.041 1.00 47.31 210 GLY A N 1
ATOM 1667 C CA . GLY A 1 210 ? 3.401 -33.386 -4.400 1.00 47.31 210 GLY A CA 1
ATOM 1668 C C . GLY A 1 210 ? 2.521 -33.549 -3.167 1.00 47.31 210 GLY A C 1
ATOM 1669 O O . GLY A 1 210 ? 2.885 -34.225 -2.205 1.00 47.31 210 GLY A O 1
ATOM 1670 N N . PHE A 1 211 ? 1.327 -32.966 -3.231 1.00 42.34 211 PHE A N 1
ATOM 1671 C CA . PHE A 1 211 ? 0.262 -33.233 -2.276 1.00 42.34 211 PHE A CA 1
ATOM 1672 C C . PHE A 1 211 ? -0.912 -33.895 -3.001 1.00 42.34 211 PHE A C 1
ATOM 1674 O O . PHE A 1 211 ? -1.654 -33.261 -3.750 1.00 42.34 211 PHE A O 1
ATOM 1681 N N . ASP A 1 212 ? -1.018 -35.202 -2.783 1.00 54.09 212 ASP A N 1
ATOM 1682 C CA . ASP A 1 212 ? -2.219 -36.020 -2.931 1.00 54.09 212 ASP A CA 1
ATOM 1683 C C . ASP A 1 212 ? -3.219 -35.615 -1.832 1.00 54.09 212 ASP A C 1
ATOM 1685 O O . ASP A 1 212 ? -2.862 -35.507 -0.656 1.00 54.09 212 ASP A O 1
ATOM 1689 N N . GLY A 1 213 ? -4.463 -35.351 -2.232 1.00 43.59 213 GLY A N 1
ATOM 1690 C CA . GLY A 1 213 ? -5.558 -35.030 -1.326 1.00 43.59 213 GLY A CA 1
ATOM 1691 C C . GLY A 1 213 ? -6.905 -35.049 -2.039 1.00 43.59 213 GLY A C 1
ATOM 1692 O O . GLY A 1 213 ? -7.491 -34.006 -2.318 1.00 43.59 213 GLY A O 1
ATOM 1693 N N . GLU A 1 214 ? -7.370 -36.253 -2.353 1.00 51.38 214 GLU A N 1
ATOM 1694 C CA . GLU A 1 214 ? -8.719 -36.588 -2.818 1.00 51.38 214 GLU A CA 1
ATOM 1695 C C . GLU A 1 214 ? -9.803 -36.130 -1.810 1.00 51.38 214 GLU A C 1
ATOM 1697 O O . GLU A 1 214 ? -9.686 -36.367 -0.607 1.00 51.38 214 GLU A O 1
ATOM 1702 N N . GLY A 1 215 ? -10.874 -35.467 -2.277 1.00 40.53 215 GLY A N 1
ATOM 1703 C CA . GLY A 1 215 ? -11.923 -34.946 -1.386 1.00 40.53 215 GLY A CA 1
ATOM 1704 C C . GLY A 1 215 ? -13.131 -34.305 -2.078 1.00 40.53 215 GLY A C 1
ATOM 1705 O O . GLY A 1 215 ? -13.281 -33.091 -2.054 1.00 40.53 215 GLY A O 1
ATOM 1706 N N . ALA A 1 216 ? -13.959 -35.156 -2.691 1.00 45.44 216 ALA A N 1
ATOM 1707 C CA . ALA A 1 216 ? -15.373 -35.026 -3.080 1.00 45.44 216 ALA A CA 1
ATOM 1708 C C . ALA A 1 216 ? -16.059 -33.635 -3.123 1.00 45.44 216 ALA A C 1
ATOM 1710 O O . ALA A 1 216 ? -16.304 -32.994 -2.101 1.00 45.44 216 ALA A O 1
ATOM 1711 N N . VAL A 1 217 ? -16.555 -33.291 -4.317 1.00 51.12 217 VAL A N 1
ATOM 1712 C CA . VAL A 1 217 ? -17.645 -32.333 -4.551 1.00 51.12 217 VAL A CA 1
ATOM 1713 C C . VAL A 1 217 ? -18.834 -33.119 -5.105 1.00 51.12 217 VAL A C 1
ATOM 1715 O O . VAL A 1 217 ? -18.698 -33.702 -6.175 1.00 51.12 217 VAL A O 1
ATOM 1718 N N . ASP A 1 218 ? -19.968 -33.135 -4.399 1.00 46.69 218 ASP A N 1
ATOM 1719 C CA . ASP A 1 218 ? -21.294 -33.115 -5.039 1.00 46.69 218 ASP A CA 1
ATOM 1720 C C . ASP A 1 218 ? -22.388 -32.757 -4.012 1.00 46.69 218 ASP A C 1
ATOM 1722 O O . ASP A 1 218 ? -22.703 -33.534 -3.108 1.00 46.69 218 ASP A O 1
ATOM 1726 N N . ILE A 1 219 ? -22.957 -31.556 -4.136 1.00 54.50 219 ILE A N 1
ATOM 1727 C CA . ILE A 1 219 ? -24.250 -31.195 -3.545 1.00 54.50 219 ILE A CA 1
ATOM 1728 C C . ILE A 1 219 ? -25.138 -30.810 -4.724 1.00 54.50 219 ILE A C 1
ATOM 1730 O O . ILE A 1 219 ? -24.891 -29.819 -5.406 1.00 54.50 219 ILE A O 1
ATOM 1734 N N . VAL A 1 220 ? -26.124 -31.670 -4.956 1.00 55.72 220 VAL A N 1
ATOM 1735 C CA . VAL A 1 220 ? -27.204 -31.561 -5.938 1.00 55.72 220 VAL A CA 1
ATOM 1736 C C . VAL A 1 220 ? -28.169 -30.445 -5.523 1.00 55.72 220 VAL A C 1
ATOM 1738 O O . VAL A 1 220 ? -28.537 -30.379 -4.349 1.00 55.72 220 VAL A O 1
ATOM 1741 N N . ASP A 1 221 ? -28.587 -29.626 -6.490 1.00 57.16 221 ASP A N 1
ATOM 1742 C CA . ASP A 1 221 ? -29.784 -28.766 -6.430 1.00 57.16 221 ASP A CA 1
ATOM 1743 C C . ASP A 1 221 ? -30.979 -29.489 -7.081 1.00 57.16 221 ASP A C 1
ATOM 1745 O O . ASP A 1 221 ? -30.777 -30.123 -8.148 1.00 57.16 221 ASP A O 1
#

Radius of gyration: 58.0 Å; chains: 1; bounding box: 111×78×170 Å

Secondary structure (DSSP, 8-state):
-HHHHHHHHHHHHHHHHHHHHHHHHHHHHHHHHHHHHHHHHHHHHHHHHHHHHHHHHHHHHHHHHHHHHHHHHHHHHHHHHHHHHHHHHHHHHHHHHHHHHHHHHHHHHHHHHHHHHHHHHHHHHHHHHHHHHHHHTT--TTSTHHHHHHHT-SS-TT---------------------------------------PPPP--------------------

Sequence (221 aa):
MKIWQEKRSEHMVENLKRDSILVVQGIFKAGSRLLETERLLNQSLIENDRLRDLEKSASTRIQATKSKHKSAELRAEISELKTEVNKARAAVQKAEDEAQSYYDQGFDEATSSLKSQLAEECNKYFFQGWHAALDQARVNDASELYNLGLKHQPFRFGSPEEHGEGETVGGPTDLETDAILRDLEAAEDLRDPEADGQIPFVEVREGEDGFDGEGAVDIVD

Foldseek 3Di:
DVVVVVVVVVVVVVVVVVVVVVVVVVVVVVVVVVVVVVVVVVVVVVVVVVVVVVVVVVVVVVVVVVVVVVVVVVVVVVVVVVVVVVVVVVVVVVVVVVVVVVVVVVVVVVVVVVVVVCLVVQQVVQLVVQVVVCVVVVPDPPDCSNVVSLVVRPDDDDDDPPDPDPDDDDDDDDDDDDDDDDDDDDDDDDDDDDDDDDDDDDDDDDDDDDDDDDDDDDDDD

pLDDT: mean 78.75, std 25.21, range [29.94, 98.75]

Organism: Fagus sylvatica (NCBI:txid28930)